Protein AF-A0AAJ4SJA7-F1 (afdb_monomer_lite)

pLDDT: mean 88.51, std 11.05, range [41.12, 97.94]

Structure (mmCIF, N/CA/C/O backbone):
data_AF-A0AAJ4SJA7-F1
#
_entry.id   AF-A0AAJ4SJA7-F1
#
loop_
_atom_site.group_PDB
_atom_site.id
_atom_site.type_symbol
_atom_site.label_atom_id
_atom_site.label_alt_id
_atom_site.label_comp_id
_atom_site.label_asym_id
_atom_site.label_entity_id
_atom_site.label_seq_id
_atom_site.pdbx_PDB_ins_code
_atom_site.Cartn_x
_atom_site.Cartn_y
_atom_site.Cartn_z
_atom_site.occupancy
_atom_site.B_iso_or_equiv
_atom_site.auth_seq_id
_atom_site.auth_comp_id
_atom_site.auth_asym_id
_atom_site.auth_atom_id
_atom_site.pdbx_PDB_model_num
ATOM 1 N N . MET A 1 1 ? 10.885 -20.446 -2.329 1.00 41.12 1 MET A N 1
ATOM 2 C CA . MET A 1 1 ? 10.733 -19.317 -1.385 1.00 41.12 1 MET A CA 1
ATOM 3 C C . MET A 1 1 ? 10.728 -19.881 0.022 1.00 41.12 1 MET A C 1
ATOM 5 O O . MET A 1 1 ? 10.009 -20.843 0.258 1.00 41.12 1 MET A O 1
ATOM 9 N N . LYS A 1 2 ? 11.561 -19.354 0.924 1.00 44.22 2 LYS A N 1
ATOM 10 C CA . LYS A 1 2 ? 11.482 -19.688 2.355 1.00 44.22 2 LYS A CA 1
ATOM 11 C C . LYS A 1 2 ? 10.148 -19.123 2.861 1.00 44.22 2 LYS A C 1
ATOM 13 O O . LYS A 1 2 ? 9.844 -17.987 2.510 1.00 44.22 2 LYS A O 1
ATOM 18 N N . LYS A 1 3 ? 9.346 -19.901 3.597 1.00 55.69 3 LYS A N 1
ATOM 19 C CA . LYS A 1 3 ? 8.107 -19.394 4.211 1.00 55.69 3 LYS A CA 1
ATOM 20 C C . LYS A 1 3 ? 8.500 -18.183 5.068 1.00 55.69 3 LYS A C 1
ATOM 22 O O . LYS A 1 3 ? 9.388 -18.320 5.912 1.00 55.69 3 LYS A O 1
ATOM 27 N N . LEU A 1 4 ? 7.963 -17.004 4.754 1.00 61.78 4 LEU A N 1
ATOM 28 C CA . LEU A 1 4 ? 8.189 -15.810 5.568 1.00 61.78 4 LEU A CA 1
ATOM 29 C C . LEU A 1 4 ? 7.669 -16.102 6.980 1.00 61.78 4 LEU A C 1
ATOM 31 O O . LEU A 1 4 ? 6.727 -16.877 7.142 1.00 61.78 4 LEU A O 1
ATOM 35 N N . GLN A 1 5 ? 8.337 -15.559 7.997 1.00 67.56 5 GLN A N 1
ATOM 36 C CA . GLN A 1 5 ? 7.750 -15.543 9.333 1.00 67.56 5 GLN A CA 1
ATOM 37 C C . GLN A 1 5 ? 6.517 -14.636 9.255 1.00 67.56 5 GLN A C 1
ATOM 39 O O . GLN A 1 5 ? 6.602 -13.552 8.687 1.00 67.56 5 GLN A O 1
ATOM 44 N N . GLU A 1 6 ? 5.376 -15.142 9.718 1.00 82.31 6 GLU A N 1
ATOM 45 C CA . GLU A 1 6 ? 4.076 -14.455 9.704 1.00 82.31 6 GLU A CA 1
ATOM 46 C C . GLU A 1 6 ? 3.640 -14.142 11.147 1.00 82.31 6 GLU A C 1
ATOM 48 O O . GLU A 1 6 ? 2.454 -14.084 11.453 1.00 82.31 6 GLU A O 1
ATOM 53 N N . LYS A 1 7 ? 4.601 -13.970 12.065 1.00 88.44 7 LYS A N 1
ATOM 54 C CA . LYS A 1 7 ? 4.327 -13.797 13.494 1.00 88.44 7 LYS A CA 1
ATOM 55 C C . LYS A 1 7 ? 3.634 -12.462 13.756 1.00 88.44 7 LYS A C 1
ATOM 57 O O . LYS A 1 7 ? 2.768 -12.402 14.621 1.00 88.44 7 LYS A O 1
ATOM 62 N N . SER A 1 8 ? 3.970 -11.407 13.009 1.00 90.88 8 SER A N 1
ATOM 63 C CA . SER A 1 8 ? 3.248 -10.131 13.117 1.00 90.88 8 SER A CA 1
ATOM 64 C C . SER A 1 8 ? 1.773 -10.272 12.721 1.00 90.88 8 SER A C 1
ATOM 66 O O . SER A 1 8 ? 0.904 -9.745 13.411 1.00 90.88 8 SER A O 1
ATOM 68 N N . ILE A 1 9 ? 1.482 -11.042 11.668 1.00 89.88 9 ILE A N 1
ATOM 69 C CA . ILE A 1 9 ? 0.114 -11.343 11.224 1.00 89.88 9 ILE A CA 1
ATOM 70 C C . ILE A 1 9 ? -0.612 -12.184 12.279 1.00 89.88 9 ILE A C 1
ATOM 72 O O . ILE A 1 9 ? -1.725 -11.843 12.662 1.00 89.88 9 ILE A O 1
ATOM 76 N N . GLU A 1 10 ? 0.033 -13.221 12.812 1.00 87.62 10 GLU A N 1
ATOM 77 C CA . GLU A 1 10 ? -0.540 -14.079 13.855 1.00 87.62 10 GLU A CA 1
ATOM 78 C C . GLU A 1 10 ? -0.887 -13.292 15.130 1.00 87.62 10 GLU A C 1
ATOM 80 O O . GLU A 1 10 ? -1.989 -13.433 15.659 1.00 87.62 10 GLU A O 1
ATOM 85 N N . ILE A 1 11 ? 0.018 -12.426 15.608 1.00 88.94 11 ILE A N 1
ATOM 86 C CA . ILE A 1 11 ? -0.231 -11.553 16.769 1.00 88.94 11 ILE A CA 1
ATOM 87 C C . ILE A 1 11 ? -1.377 -10.584 16.471 1.00 88.94 11 ILE A C 1
ATOM 89 O O . ILE A 1 11 ? -2.227 -10.344 17.329 1.00 88.94 11 ILE A O 1
ATOM 93 N N . PHE A 1 12 ? -1.427 -10.036 15.257 1.00 91.88 12 PHE A N 1
ATOM 94 C CA . PHE A 1 12 ? -2.517 -9.157 14.864 1.00 91.88 12 PHE A CA 1
ATOM 95 C C . PHE A 1 12 ? -3.862 -9.887 14.884 1.00 91.88 12 PHE A C 1
ATOM 97 O O . PHE A 1 12 ? -4.780 -9.419 15.548 1.00 91.88 12 PHE A O 1
ATOM 104 N N . GLU A 1 13 ? -3.989 -11.024 14.203 1.00 86.56 13 GLU A N 1
ATOM 105 C CA . GLU A 1 13 ? -5.260 -11.745 14.076 1.00 86.56 13 GLU A CA 1
ATOM 106 C C . GLU A 1 13 ? -5.732 -12.323 15.415 1.00 86.56 13 GLU A C 1
ATOM 108 O O . GLU A 1 13 ? -6.874 -12.091 15.823 1.00 86.56 13 GLU A O 1
ATOM 113 N N . ASN A 1 14 ? -4.846 -13.027 16.125 1.00 81.50 14 ASN A N 1
ATOM 114 C CA . ASN A 1 14 ? -5.199 -13.766 17.338 1.00 81.50 14 ASN A CA 1
ATOM 115 C C . ASN A 1 14 ? -5.118 -12.918 18.613 1.00 81.50 14 ASN A C 1
ATOM 117 O O . ASN A 1 14 ? -5.810 -13.217 19.584 1.00 81.50 14 ASN A O 1
ATOM 121 N N . GLY A 1 15 ? -4.272 -11.884 18.629 1.00 82.19 15 GLY A N 1
ATOM 122 C CA . GLY A 1 15 ? -4.018 -11.055 19.808 1.00 82.19 15 GLY A CA 1
ATOM 123 C C . GLY A 1 15 ? -4.752 -9.719 19.780 1.00 82.19 15 GLY A C 1
ATOM 124 O O . GLY A 1 15 ? -5.434 -9.376 20.737 1.00 82.19 15 GLY A O 1
ATOM 125 N N . ILE A 1 16 ? -4.651 -8.957 18.690 1.00 89.38 16 ILE A N 1
ATOM 126 C CA . ILE A 1 16 ? -5.126 -7.563 18.655 1.00 89.38 16 ILE A CA 1
ATOM 127 C C . ILE A 1 16 ? -6.539 -7.462 18.073 1.00 89.38 16 ILE A C 1
ATOM 129 O O . ILE A 1 16 ? -7.448 -6.922 18.705 1.00 89.38 16 ILE A O 1
ATOM 133 N N . TYR A 1 17 ? -6.740 -7.985 16.866 1.00 91.25 17 TYR A N 1
ATOM 134 C CA . TYR A 1 17 ? -7.972 -7.833 16.100 1.00 91.25 17 TYR A CA 1
ATOM 135 C C . TYR A 1 17 ? -9.172 -8.429 16.840 1.00 91.25 17 TYR A C 1
ATOM 137 O O . TYR A 1 17 ? -10.185 -7.752 17.024 1.00 91.25 17 TYR A O 1
ATOM 145 N N . GLY A 1 18 ? -9.030 -9.657 17.349 1.00 87.06 18 GLY A N 1
ATOM 146 C CA . GLY A 1 18 ? -10.077 -10.317 18.128 1.00 87.06 18 GLY A CA 1
ATOM 147 C C . GLY A 1 18 ? -10.497 -9.527 19.374 1.00 87.06 18 GLY A C 1
ATOM 148 O O . GLY A 1 18 ? -11.695 -9.382 19.623 1.00 87.06 18 GLY A O 1
ATOM 149 N N . LYS A 1 19 ? -9.537 -8.971 20.127 1.00 90.81 19 LYS A N 1
ATOM 150 C CA . LYS A 1 19 ? -9.819 -8.150 21.318 1.00 90.81 19 LYS A CA 1
ATOM 151 C C . LYS A 1 19 ? -10.564 -6.867 20.949 1.00 90.81 19 LYS A C 1
ATOM 153 O O . LYS A 1 19 ? -11.565 -6.534 21.579 1.00 90.81 19 LYS A O 1
ATOM 158 N N . VAL A 1 20 ? -10.140 -6.187 19.881 1.00 89.81 20 VAL A N 1
ATOM 159 C CA . VAL A 1 20 ? -10.789 -4.956 19.396 1.00 89.81 20 VAL A CA 1
ATOM 160 C C . VAL A 1 20 ? -12.230 -5.207 18.964 1.00 89.81 20 VAL A C 1
ATOM 162 O O . VAL A 1 20 ? -13.114 -4.428 19.317 1.00 89.81 20 VAL A O 1
ATOM 165 N N . GLU A 1 21 ? -12.495 -6.275 18.211 1.00 90.88 21 GLU A N 1
ATOM 166 C CA . GLU A 1 21 ? -13.859 -6.584 17.768 1.00 90.88 21 GLU A CA 1
ATOM 167 C C . GLU A 1 21 ? -14.780 -6.928 18.947 1.00 90.88 21 GLU A C 1
ATOM 169 O O . GLU A 1 21 ? -15.897 -6.409 19.028 1.00 90.88 21 GLU A O 1
ATOM 174 N N . LYS A 1 22 ? -14.299 -7.711 19.922 1.00 89.06 22 LYS A N 1
ATOM 175 C CA . LYS A 1 22 ? -15.043 -7.978 21.164 1.00 89.06 22 LYS A CA 1
ATOM 176 C C . LYS A 1 22 ? -15.326 -6.691 21.946 1.00 89.06 22 LYS A C 1
ATOM 178 O O . LYS A 1 22 ? -16.460 -6.465 22.371 1.00 89.06 22 LYS A O 1
ATOM 183 N N . ALA A 1 23 ? -14.324 -5.825 22.096 1.00 92.12 23 ALA A N 1
ATOM 184 C CA . ALA A 1 23 ? -14.447 -4.555 22.807 1.00 92.12 23 ALA A CA 1
ATOM 185 C C . ALA A 1 23 ? -15.430 -3.593 22.131 1.00 92.12 23 ALA A C 1
ATOM 187 O O . ALA A 1 23 ? -16.178 -2.908 22.820 1.00 92.12 23 ALA A O 1
ATOM 188 N N . LYS A 1 24 ? -15.488 -3.562 20.792 1.00 92.69 24 LYS A N 1
ATOM 189 C CA . LYS A 1 24 ? -16.470 -2.752 20.049 1.00 92.69 24 LYS A CA 1
ATOM 190 C C . LYS A 1 24 ? -17.904 -3.140 20.382 1.00 92.69 24 LYS A C 1
ATOM 192 O O . LYS A 1 24 ? -18.725 -2.253 20.596 1.00 92.69 24 LYS A O 1
ATOM 197 N N . SER A 1 25 ? -18.201 -4.441 20.417 1.00 90.12 25 SER A N 1
ATOM 198 C CA . SER A 1 25 ? -19.538 -4.915 20.783 1.00 90.12 25 SER A CA 1
ATOM 199 C C . SER A 1 25 ? -19.880 -4.508 22.212 1.00 90.12 25 SER A C 1
ATOM 201 O O . SER A 1 25 ? -20.929 -3.923 22.445 1.00 90.12 25 SER A O 1
ATOM 203 N N . LEU A 1 26 ? -18.962 -4.745 23.150 1.00 92.75 26 LEU A N 1
ATOM 204 C CA . LEU A 1 26 ? -19.183 -4.445 24.562 1.00 92.75 26 LEU A CA 1
ATOM 205 C C . LEU A 1 26 ? -19.321 -2.937 24.829 1.00 92.75 26 LEU A C 1
ATOM 207 O O . LEU A 1 26 ? -20.144 -2.514 25.634 1.00 92.75 26 LEU A O 1
ATOM 211 N N . LYS A 1 27 ? -18.551 -2.116 24.110 1.00 93.12 27 LYS A N 1
ATOM 212 C CA . LYS A 1 27 ? -18.642 -0.657 24.169 1.00 93.12 27 LYS A CA 1
ATOM 213 C C . LYS A 1 27 ? -19.969 -0.144 23.617 1.00 93.12 27 LYS A C 1
ATOM 215 O O . LYS A 1 27 ? -20.505 0.818 24.146 1.00 93.12 27 LYS A O 1
ATOM 220 N N . ARG A 1 28 ? -20.510 -0.790 22.584 1.00 94.00 28 ARG A N 1
ATOM 221 C CA . ARG A 1 28 ? -21.838 -0.454 22.071 1.00 94.00 28 ARG A CA 1
ATOM 222 C C . ARG A 1 28 ? -22.917 -0.717 23.118 1.00 94.00 28 ARG A C 1
ATOM 224 O O . ARG A 1 28 ? -23.715 0.175 23.367 1.00 94.00 28 ARG A O 1
ATOM 231 N N . ASP A 1 29 ? -22.884 -1.884 23.760 1.00 93.31 29 ASP A N 1
ATOM 232 C CA . ASP A 1 29 ? -23.825 -2.216 24.837 1.00 93.31 29 ASP A CA 1
ATOM 233 C C . ASP A 1 29 ? -23.712 -1.211 25.997 1.00 93.31 29 ASP A C 1
ATOM 235 O O . ASP A 1 29 ? -24.716 -0.760 26.542 1.00 93.31 29 ASP A O 1
ATOM 239 N N . HIS A 1 30 ? -22.485 -0.813 26.343 1.00 95.19 30 HIS A N 1
ATOM 240 C CA . HIS A 1 30 ? -22.220 0.220 27.343 1.00 95.19 30 HIS A CA 1
ATOM 241 C C . HIS A 1 30 ? -22.810 1.585 26.947 1.00 95.19 30 HIS A C 1
ATOM 243 O O . HIS A 1 30 ? -23.486 2.227 27.752 1.00 95.19 30 HIS A O 1
ATOM 249 N N . ASP A 1 31 ? -22.585 2.028 25.710 1.00 94.19 31 ASP A N 1
ATOM 250 C CA . ASP A 1 31 ? -23.079 3.315 25.219 1.00 94.19 31 ASP A CA 1
ATOM 251 C C . ASP A 1 31 ? -24.620 3.339 25.161 1.00 94.19 31 ASP A C 1
ATOM 253 O O . ASP A 1 31 ? -25.232 4.321 25.591 1.00 94.19 31 ASP A O 1
ATOM 257 N N . ASP A 1 32 ? -25.250 2.235 24.742 1.00 96.00 32 ASP A N 1
ATOM 258 C CA . ASP A 1 32 ? -26.709 2.069 24.754 1.00 96.00 32 ASP A CA 1
ATOM 259 C C . ASP A 1 32 ? -27.266 2.189 26.193 1.00 96.00 32 ASP A C 1
ATOM 261 O O . ASP A 1 32 ? -28.270 2.870 26.424 1.00 96.00 32 ASP A O 1
ATOM 265 N N . LYS A 1 33 ? -26.578 1.614 27.193 1.00 95.19 33 LYS A N 1
ATOM 266 C CA . LYS A 1 33 ? -26.959 1.715 28.617 1.00 95.19 33 LYS A CA 1
ATOM 267 C C . LYS A 1 33 ? -26.809 3.121 29.187 1.00 95.19 33 LYS A C 1
ATOM 269 O O . LYS A 1 33 ? -27.663 3.568 29.955 1.00 95.19 33 LYS A O 1
ATOM 274 N N . ILE A 1 34 ? -25.770 3.852 28.791 1.00 94.75 34 ILE A N 1
ATOM 275 C CA . ILE A 1 34 ? -25.617 5.265 29.159 1.00 94.75 34 ILE A CA 1
ATOM 276 C C . ILE A 1 34 ? -26.773 6.102 28.601 1.00 94.75 34 ILE A C 1
ATOM 278 O O . ILE A 1 34 ? -27.267 7.011 29.275 1.00 94.75 34 ILE A O 1
ATOM 282 N N . ASP A 1 35 ? -27.222 5.821 27.381 1.00 96.56 35 ASP A N 1
ATOM 283 C CA . ASP A 1 35 ? -28.345 6.540 26.787 1.00 96.56 35 ASP A CA 1
ATOM 284 C C . ASP A 1 35 ? -29.684 6.189 27.464 1.00 96.56 35 ASP A C 1
ATOM 286 O O . ASP A 1 35 ? -30.496 7.091 27.704 1.00 96.56 35 ASP A O 1
ATOM 290 N N . GLU A 1 36 ? -29.884 4.931 27.880 1.00 96.38 36 GLU A N 1
ATOM 291 C CA . GLU A 1 36 ? -31.000 4.526 28.754 1.00 96.38 36 GLU A CA 1
ATOM 292 C C . GLU A 1 36 ? -30.986 5.293 30.089 1.00 96.38 36 GLU A C 1
ATOM 294 O O . GLU A 1 36 ? -32.019 5.835 30.498 1.00 96.38 36 GLU A O 1
ATOM 299 N N . LEU A 1 37 ? -29.819 5.412 30.735 1.00 96.38 37 LEU A N 1
ATOM 300 C CA . LEU A 1 37 ? -29.646 6.140 31.997 1.00 96.38 37 LEU A CA 1
ATOM 301 C C . LEU A 1 37 ? -30.019 7.625 31.854 1.00 96.38 37 LEU A C 1
ATOM 303 O O . LEU A 1 37 ? -30.816 8.142 32.639 1.00 96.38 37 LEU A O 1
ATOM 307 N N . LYS A 1 38 ? -29.541 8.300 30.798 1.00 95.38 38 LYS A N 1
ATOM 308 C CA . LYS A 1 38 ? -29.908 9.701 30.502 1.00 95.38 38 LYS A CA 1
ATOM 309 C C . LYS A 1 38 ? -31.413 9.865 30.293 1.00 95.38 38 LYS A C 1
ATOM 311 O O . LYS A 1 38 ? -32.009 10.855 30.724 1.00 95.38 38 LYS A O 1
ATOM 316 N N . ALA A 1 39 ? -32.047 8.924 29.593 1.00 95.69 39 ALA A N 1
ATOM 317 C CA . ALA A 1 39 ? -33.490 8.951 29.382 1.00 95.69 39 ALA A CA 1
ATOM 318 C C . ALA A 1 39 ? -34.254 8.770 30.704 1.00 95.69 39 ALA A C 1
ATOM 320 O O . ALA A 1 39 ? -35.285 9.416 30.913 1.00 95.69 39 ALA A O 1
ATOM 321 N N . LEU A 1 40 ? -33.745 7.925 31.600 1.00 96.50 40 LEU A N 1
ATOM 322 C CA . LEU A 1 40 ? -34.325 7.688 32.914 1.00 96.50 40 LEU A CA 1
ATOM 323 C C . LEU A 1 40 ? -34.185 8.902 33.842 1.00 96.50 40 LEU A C 1
ATOM 325 O O . LEU A 1 40 ? -35.168 9.276 34.481 1.00 96.50 40 LEU A O 1
ATOM 329 N N . ASP A 1 41 ? -33.037 9.581 33.844 1.00 95.12 41 ASP A N 1
ATOM 330 C CA . ASP A 1 41 ? -32.831 10.824 34.602 1.00 95.12 41 ASP A CA 1
ATOM 331 C C . ASP A 1 41 ? -33.840 11.909 34.202 1.00 95.12 41 ASP A C 1
ATOM 333 O O . ASP A 1 41 ? -34.476 12.530 35.058 1.00 95.12 41 ASP A O 1
ATOM 337 N N . ASN A 1 42 ? -34.079 12.074 32.897 1.00 95.44 42 ASN A N 1
ATOM 338 C CA . ASN A 1 42 ? -35.093 13.004 32.397 1.00 95.44 42 ASN A CA 1
ATOM 339 C C . ASN A 1 42 ? -36.507 12.654 32.901 1.00 95.44 42 ASN A C 1
ATOM 341 O O . ASN A 1 42 ? -37.284 13.551 33.243 1.00 95.44 42 ASN A O 1
ATOM 345 N N . LYS A 1 43 ? -36.851 11.359 32.974 1.00 96.00 43 LYS A N 1
ATOM 346 C CA . LYS A 1 43 ? -38.136 10.901 33.535 1.00 96.00 43 LYS A CA 1
ATOM 347 C C . LYS A 1 43 ? -38.218 11.179 35.035 1.00 96.00 43 LYS A C 1
ATOM 349 O O . LYS A 1 43 ? -39.240 11.677 35.503 1.00 96.00 43 LYS A O 1
ATOM 354 N N . ILE A 1 44 ? -37.151 10.904 35.783 1.00 95.25 44 ILE A N 1
ATOM 355 C CA . ILE A 1 44 ? -37.074 11.187 37.222 1.00 95.25 44 ILE A CA 1
ATOM 356 C C . ILE A 1 44 ? -37.313 12.674 37.483 1.00 95.25 44 ILE A C 1
ATOM 358 O O . ILE A 1 44 ? -38.108 13.022 38.358 1.00 95.25 44 ILE A O 1
ATOM 362 N N . ASP A 1 45 ? -36.665 13.551 36.720 1.00 95.50 45 ASP A N 1
ATOM 363 C CA . ASP A 1 45 ? -36.830 14.996 36.857 1.00 95.50 45 ASP A CA 1
ATOM 364 C C . ASP A 1 45 ? -38.247 15.457 36.505 1.00 95.50 45 ASP A C 1
ATOM 366 O O . ASP A 1 45 ? -38.793 16.325 37.191 1.00 95.50 45 ASP A O 1
ATOM 370 N N . TYR A 1 46 ? -38.878 14.858 35.491 1.00 96.31 46 TYR A N 1
ATOM 371 C CA . TYR A 1 46 ? -40.282 15.115 35.170 1.00 96.31 46 TYR A CA 1
ATOM 372 C C . TYR A 1 46 ? -41.211 14.757 36.340 1.00 96.31 46 TYR A C 1
ATOM 374 O O . TYR A 1 46 ? -41.981 15.608 36.785 1.00 96.31 46 TYR A O 1
ATOM 382 N N . HIS A 1 47 ? -41.124 13.538 36.882 1.00 95.75 47 HIS A N 1
ATOM 383 C CA . HIS A 1 47 ? -41.977 13.114 38.002 1.00 95.75 47 HIS A CA 1
ATOM 384 C C . HIS A 1 47 ? -41.690 13.910 39.280 1.00 95.75 47 HIS A C 1
ATOM 386 O O . HIS A 1 47 ? -42.621 14.273 39.996 1.00 95.75 47 HIS A O 1
ATOM 392 N N . ARG A 1 48 ? -40.426 14.279 39.528 1.00 94.88 48 ARG A N 1
ATOM 393 C CA . ARG A 1 48 ? -40.043 15.141 40.656 1.00 94.88 48 ARG A CA 1
ATOM 394 C C . ARG A 1 48 ? -40.678 16.528 40.562 1.00 94.88 48 ARG A C 1
ATOM 396 O O . ARG A 1 48 ? -41.137 17.038 41.574 1.00 94.88 48 ARG A O 1
ATOM 403 N N . ARG A 1 49 ? -40.727 17.134 39.369 1.00 96.38 49 ARG A N 1
ATOM 404 C CA . ARG A 1 49 ? -41.384 18.440 39.148 1.00 96.38 49 ARG A CA 1
ATOM 405 C C . ARG A 1 49 ? -42.906 18.388 39.303 1.00 96.38 49 ARG A C 1
ATOM 407 O O . ARG A 1 49 ? -43.510 19.432 39.510 1.00 96.38 49 ARG A O 1
ATOM 414 N N . ASN A 1 50 ? -43.497 17.200 39.194 1.00 95.94 50 ASN A N 1
ATOM 415 C CA . ASN A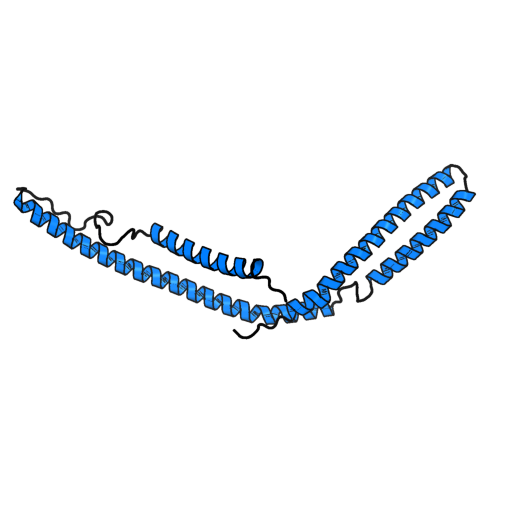 1 50 ? -44.930 16.958 39.366 1.00 95.94 50 ASN A CA 1
ATOM 416 C C . ASN A 1 50 ? -45.273 16.362 40.747 1.00 95.94 50 ASN A C 1
ATOM 418 O O . ASN A 1 50 ? -46.373 15.843 40.919 1.00 95.94 50 ASN A O 1
ATOM 422 N N . ASP A 1 51 ? -44.338 16.401 41.706 1.00 95.44 51 ASP A N 1
ATOM 423 C CA . ASP A 1 51 ? -44.491 15.887 43.077 1.00 95.44 51 ASP A CA 1
ATOM 424 C C . ASP A 1 51 ? -44.889 14.395 43.188 1.00 95.44 51 ASP A C 1
ATOM 426 O O . ASP A 1 51 ? -45.376 13.933 44.223 1.00 95.44 51 ASP A O 1
ATOM 430 N N . ASP A 1 52 ? -44.622 13.593 42.151 1.00 95.69 52 ASP A N 1
ATOM 431 C CA . ASP A 1 52 ? -44.868 12.145 42.138 1.00 95.69 52 ASP A CA 1
ATOM 432 C C . ASP A 1 52 ? -43.673 11.375 42.728 1.00 95.69 52 ASP A C 1
ATOM 434 O O . ASP A 1 52 ? -42.894 10.700 42.047 1.00 95.69 52 ASP A O 1
ATOM 438 N N . TYR A 1 53 ? -43.486 11.515 44.041 1.00 92.75 53 TYR A N 1
ATOM 439 C CA . TYR A 1 53 ? -42.336 10.939 44.748 1.00 92.75 53 TYR A CA 1
ATOM 440 C C . TYR A 1 53 ? -42.347 9.403 44.815 1.00 92.75 53 TYR A C 1
ATOM 442 O O . TYR A 1 53 ? -41.291 8.785 45.009 1.00 92.75 53 TYR A O 1
ATOM 450 N N . ALA A 1 54 ? -43.519 8.781 44.651 1.00 94.38 54 ALA A N 1
ATOM 451 C CA . ALA A 1 54 ? -43.641 7.330 44.570 1.00 94.38 54 ALA A CA 1
ATOM 452 C C . ALA A 1 54 ? -42.964 6.815 43.293 1.00 94.38 54 ALA A C 1
ATOM 454 O O . ALA A 1 54 ? -42.095 5.940 43.370 1.00 94.38 54 ALA A O 1
ATOM 455 N N . GLU A 1 55 ? -43.276 7.426 42.148 1.00 95.25 55 GLU A N 1
ATOM 456 C CA . GLU A 1 55 ? -42.660 7.065 40.874 1.00 95.25 55 GLU A CA 1
ATOM 457 C C . GLU A 1 55 ? -41.180 7.460 40.821 1.00 95.25 55 GLU A C 1
ATOM 459 O O . GLU A 1 55 ? -40.353 6.670 40.371 1.00 95.25 55 GLU A O 1
ATOM 464 N N . VAL A 1 56 ? -40.792 8.606 41.399 1.00 94.94 56 VAL A N 1
ATOM 465 C CA . VAL A 1 56 ? -39.369 8.975 41.549 1.00 94.94 56 VAL A CA 1
ATOM 466 C C . VAL A 1 56 ? -38.587 7.896 42.298 1.00 94.94 56 VAL A C 1
ATOM 468 O O . VAL A 1 56 ? -37.478 7.547 41.900 1.00 94.94 56 VAL A O 1
ATOM 471 N N . THR A 1 57 ? -39.144 7.352 43.382 1.00 94.81 57 THR A N 1
ATOM 472 C CA . THR A 1 57 ? -38.477 6.303 44.165 1.00 94.81 57 THR A CA 1
ATOM 473 C C . THR A 1 57 ? -38.358 5.002 43.373 1.00 94.81 57 THR A C 1
ATOM 475 O O . THR A 1 57 ? -37.331 4.328 43.468 1.00 94.81 57 THR A O 1
ATOM 478 N N . ARG A 1 58 ? -39.373 4.651 42.572 1.00 96.50 58 ARG A N 1
ATOM 479 C CA . ARG A 1 58 ? -39.328 3.487 41.675 1.00 96.50 58 ARG A CA 1
ATOM 480 C C . ARG A 1 58 ? -38.247 3.658 40.605 1.00 96.50 58 ARG A C 1
ATOM 482 O O . ARG A 1 58 ? -37.389 2.789 40.482 1.00 96.50 58 ARG A O 1
ATOM 489 N N . LEU A 1 59 ? -38.248 4.791 39.903 1.00 96.50 59 LEU A N 1
ATOM 490 C CA . LEU A 1 59 ? -37.289 5.106 38.842 1.00 96.50 59 LEU A CA 1
ATOM 491 C C . LEU A 1 59 ? -35.849 5.200 39.370 1.00 96.50 59 LEU A C 1
ATOM 493 O O . LEU A 1 59 ? -34.936 4.722 38.715 1.00 96.50 59 LEU A O 1
ATOM 497 N N . LYS A 1 60 ? -35.624 5.715 40.586 1.00 94.88 60 LYS A N 1
ATOM 498 C CA . LYS A 1 60 ? -34.285 5.714 41.209 1.00 94.88 60 LYS A CA 1
ATOM 499 C C . LYS A 1 60 ? -33.730 4.314 41.489 1.00 94.88 60 LYS A C 1
ATOM 501 O O . LYS A 1 60 ? -32.518 4.136 41.520 1.00 94.88 60 LYS A O 1
ATOM 506 N N . ARG A 1 61 ? -34.589 3.314 41.725 1.00 95.12 61 ARG A N 1
ATOM 507 C CA . ARG A 1 61 ? -34.130 1.918 41.852 1.00 95.12 61 ARG A CA 1
ATOM 508 C C . ARG A 1 61 ? -33.678 1.374 40.501 1.00 95.12 61 ARG A C 1
ATOM 510 O O . ARG A 1 61 ? -32.649 0.721 40.442 1.00 95.12 61 ARG A O 1
ATOM 517 N N . GLU A 1 62 ? -34.426 1.687 39.446 1.00 95.12 62 GLU A N 1
ATOM 518 C CA . GLU A 1 62 ? -34.089 1.340 38.061 1.00 95.12 62 GLU A CA 1
ATOM 519 C C . GLU A 1 62 ? -32.790 2.033 37.610 1.00 95.12 62 GLU A C 1
ATOM 521 O O . GLU A 1 62 ? -31.937 1.396 37.004 1.00 95.12 62 GLU A O 1
ATOM 526 N N . GLN A 1 63 ? -32.587 3.290 38.020 1.00 96.06 63 GLN A N 1
ATOM 527 C CA . GLN A 1 63 ? -31.356 4.054 37.792 1.00 96.06 63 GLN A CA 1
ATOM 528 C C . GLN A 1 63 ? -30.154 3.349 38.400 1.00 96.06 63 GLN 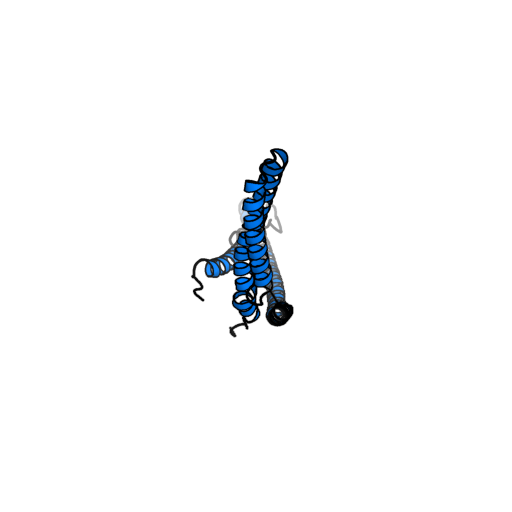A C 1
ATOM 530 O O . GLN A 1 63 ? -29.170 3.112 37.710 1.00 96.06 63 GLN A O 1
ATOM 535 N N . LYS A 1 64 ? -30.267 2.949 39.670 1.00 95.44 64 LYS A N 1
ATOM 536 C CA . LYS A 1 64 ? -29.200 2.216 40.343 1.00 95.44 64 LYS A CA 1
ATOM 537 C C . LYS A 1 64 ? -28.872 0.899 39.631 1.00 95.44 64 LYS A C 1
ATOM 539 O O . LYS A 1 64 ? -27.707 0.571 39.481 1.00 95.44 64 LYS A O 1
ATOM 544 N N . THR A 1 65 ? -29.882 0.153 39.178 1.00 95.56 65 THR A N 1
ATOM 545 C CA . THR A 1 65 ? -29.647 -1.086 38.420 1.00 95.56 65 THR A CA 1
ATOM 546 C C . THR A 1 65 ? -28.882 -0.824 37.122 1.00 95.56 65 THR A C 1
ATOM 548 O O . THR A 1 65 ? -27.955 -1.566 36.820 1.00 95.56 65 THR A O 1
ATOM 551 N N . LEU A 1 66 ? -29.215 0.241 36.386 1.00 96.00 66 LEU A N 1
ATOM 552 C CA . LEU A 1 66 ? -28.471 0.631 35.184 1.00 96.00 66 LEU A CA 1
ATOM 553 C C . LEU A 1 66 ? -27.035 1.071 35.498 1.00 96.00 66 LEU A C 1
ATOM 555 O O . LEU A 1 66 ? -26.122 0.705 34.768 1.00 96.00 66 LEU A O 1
ATOM 559 N N . GLU A 1 67 ? -26.821 1.825 36.578 1.00 95.44 67 GLU A N 1
ATOM 560 C CA . GLU A 1 67 ? -25.480 2.220 37.035 1.00 95.44 67 GLU A CA 1
ATOM 561 C C . GLU A 1 67 ? -24.621 0.993 37.389 1.00 95.44 67 GLU A C 1
ATOM 563 O O . GLU A 1 67 ? -23.475 0.907 36.946 1.00 95.44 67 GLU A O 1
ATOM 568 N N . ASP A 1 68 ? -25.194 0.012 38.098 1.00 96.25 68 ASP A N 1
ATOM 569 C CA . ASP A 1 68 ? -24.525 -1.253 38.428 1.00 96.25 68 ASP A CA 1
ATOM 570 C C . ASP A 1 68 ? -24.186 -2.057 37.143 1.00 96.25 68 ASP A C 1
ATOM 572 O O . ASP A 1 68 ? -23.099 -2.625 37.024 1.00 96.25 68 ASP A O 1
ATOM 576 N N . GLU A 1 69 ? -25.086 -2.094 36.148 1.00 95.31 69 GLU A N 1
ATOM 577 C CA . GLU A 1 69 ? -24.840 -2.738 34.843 1.00 95.31 69 GLU A CA 1
ATOM 578 C C . GLU A 1 69 ? -23.716 -2.047 34.053 1.00 95.31 69 GLU A C 1
ATOM 580 O O . GLU A 1 69 ? -22.860 -2.725 33.477 1.00 95.31 69 GLU A O 1
ATOM 585 N N . ILE A 1 70 ? -23.689 -0.711 34.044 1.00 95.69 70 ILE A N 1
ATOM 586 C CA . ILE A 1 70 ? -22.637 0.086 33.398 1.00 95.69 70 ILE A CA 1
ATOM 587 C C . ILE A 1 70 ? -21.281 -0.196 34.051 1.00 95.69 70 ILE A C 1
ATOM 589 O O . ILE A 1 70 ? -20.314 -0.456 33.337 1.00 95.69 70 ILE A O 1
ATOM 593 N N . GLU A 1 71 ? -21.207 -0.235 35.385 1.00 95.56 71 GLU A N 1
ATOM 594 C CA . GLU A 1 71 ? -19.966 -0.547 36.105 1.00 95.56 71 GLU A CA 1
ATOM 595 C C . GLU A 1 71 ? -19.427 -1.943 35.741 1.00 95.56 71 GLU A C 1
ATOM 597 O O . GLU A 1 71 ? -18.220 -2.129 35.555 1.00 95.56 71 GLU A O 1
ATOM 602 N N . VAL A 1 72 ? -20.311 -2.934 35.578 1.00 95.12 72 VAL A N 1
ATOM 603 C CA . VAL A 1 72 ? -19.923 -4.276 35.117 1.00 95.12 72 VAL A CA 1
ATOM 604 C C . VAL A 1 72 ? -19.329 -4.228 33.707 1.00 95.12 72 VAL A C 1
ATOM 606 O O . VAL A 1 72 ? -18.302 -4.863 33.461 1.00 95.12 72 VAL A O 1
ATOM 609 N N . LEU A 1 73 ? -19.937 -3.482 32.781 1.00 94.06 73 LEU A N 1
ATOM 610 C CA . LEU A 1 73 ? -19.425 -3.334 31.414 1.00 94.06 73 LEU A CA 1
ATOM 611 C C . LEU A 1 73 ? -18.077 -2.599 31.386 1.00 94.06 73 LEU A C 1
ATOM 613 O O . LEU A 1 73 ? -17.159 -3.043 30.695 1.00 94.06 73 LEU A O 1
ATOM 617 N N . ASP A 1 74 ? -17.926 -1.546 32.188 1.00 91.75 74 ASP A N 1
ATOM 618 C CA . ASP A 1 74 ? -16.677 -0.794 32.350 1.00 91.75 74 ASP A CA 1
ATOM 619 C C . ASP A 1 74 ? -15.536 -1.663 32.881 1.00 91.75 74 ASP A C 1
ATOM 621 O O . ASP A 1 74 ? -14.389 -1.551 32.439 1.00 91.75 74 ASP A O 1
ATOM 625 N N . ASN A 1 75 ? -15.831 -2.536 33.844 1.00 93.12 75 ASN A N 1
ATOM 626 C CA . ASN A 1 75 ? -14.843 -3.462 34.385 1.00 93.12 75 ASN A CA 1
ATOM 627 C C . ASN A 1 75 ? -14.475 -4.542 33.365 1.00 93.12 75 ASN A C 1
ATOM 629 O O . ASN A 1 75 ? -13.289 -4.815 33.186 1.00 93.12 75 ASN A O 1
ATOM 633 N N . ARG A 1 76 ? -15.454 -5.075 32.623 1.00 91.75 76 ARG A N 1
ATOM 634 C CA . ARG A 1 76 ? -15.204 -6.045 31.548 1.00 91.75 76 ARG A CA 1
ATOM 635 C C . ARG A 1 76 ? -14.368 -5.467 30.407 1.00 91.75 76 ARG A C 1
ATOM 637 O O . ARG A 1 76 ? -13.489 -6.148 29.898 1.00 91.75 76 ARG A O 1
ATOM 644 N N . LEU A 1 77 ? -14.572 -4.202 30.035 1.00 90.56 77 LEU A N 1
ATOM 645 C CA . LEU A 1 77 ? -13.755 -3.524 29.017 1.00 90.56 77 LEU A CA 1
ATOM 646 C C . LEU A 1 77 ? -12.271 -3.402 29.408 1.00 90.56 77 LEU A C 1
ATOM 648 O O . LEU A 1 77 ? -11.426 -3.229 28.532 1.00 90.56 77 LEU A O 1
ATOM 652 N N . LYS A 1 78 ? -11.944 -3.492 30.703 1.00 89.69 78 LYS A N 1
ATOM 653 C CA . LYS A 1 78 ? -10.563 -3.470 31.213 1.00 89.69 78 LYS A CA 1
ATOM 654 C C . LYS A 1 78 ? -9.939 -4.862 31.304 1.00 89.69 78 LYS A C 1
ATOM 656 O O . LYS A 1 78 ? -8.737 -4.957 31.547 1.00 89.69 78 LYS A O 1
ATOM 661 N N . GLU A 1 79 ? -10.724 -5.925 31.143 1.00 91.06 79 GLU A N 1
ATOM 662 C CA . GLU A 1 79 ? -10.211 -7.293 31.129 1.00 91.06 79 GLU A CA 1
ATOM 663 C C . GLU A 1 79 ? -9.314 -7.518 29.903 1.00 91.06 79 GLU A C 1
ATOM 665 O O . GLU A 1 79 ? -9.500 -6.923 28.839 1.00 91.06 79 GLU A O 1
ATOM 670 N N . GLU A 1 80 ? -8.343 -8.418 30.045 1.00 85.12 80 GLU A N 1
ATOM 671 C CA . GLU A 1 80 ? -7.336 -8.716 29.019 1.00 85.12 80 GLU A CA 1
ATOM 672 C C . GLU A 1 80 ? -7.940 -9.157 27.674 1.00 85.12 80 GLU A C 1
ATOM 674 O O . GLU A 1 80 ? -7.373 -8.885 26.618 1.00 85.12 80 GLU A O 1
ATOM 679 N N . ASP A 1 81 ? -9.120 -9.777 27.696 1.00 87.06 81 ASP A N 1
ATOM 680 C CA . ASP A 1 81 ? -9.842 -10.224 26.499 1.00 87.06 81 ASP A CA 1
ATOM 681 C C . ASP A 1 81 ? -10.457 -9.081 25.668 1.00 87.06 81 ASP A C 1
ATOM 683 O O . ASP A 1 81 ? -10.849 -9.303 24.517 1.00 87.06 81 ASP A O 1
ATOM 687 N N . TYR A 1 82 ? -10.560 -7.877 26.237 1.00 86.94 82 TYR A N 1
ATOM 688 C CA . TYR A 1 82 ? -11.170 -6.692 25.616 1.00 86.94 82 TYR A CA 1
ATOM 689 C C . TYR A 1 82 ? -10.206 -5.500 25.556 1.00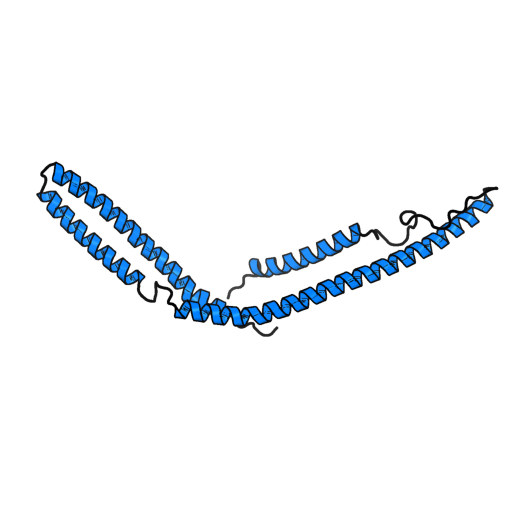 86.94 82 TYR A C 1
ATOM 691 O O . TYR A 1 82 ? -10.515 -4.486 24.931 1.00 86.94 82 TYR A O 1
ATOM 699 N N . SER A 1 83 ? -9.027 -5.621 26.164 1.00 87.94 83 SER A N 1
ATOM 700 C CA . SER A 1 83 ? -8.013 -4.576 26.201 1.00 87.94 83 SER A CA 1
ATOM 701 C C . SER A 1 83 ? -6.714 -5.056 25.566 1.00 87.94 83 SER A C 1
ATOM 703 O O . SER A 1 83 ? -6.216 -6.141 25.862 1.00 87.94 83 SER A O 1
ATOM 705 N N . ILE A 1 84 ? -6.147 -4.226 24.692 1.00 89.62 84 ILE A N 1
ATOM 706 C CA . ILE A 1 84 ? -4.819 -4.479 24.134 1.00 89.62 84 ILE A CA 1
ATOM 707 C C . ILE A 1 84 ? -3.794 -4.068 25.189 1.00 89.62 84 ILE A C 1
ATOM 709 O O . ILE A 1 84 ? -3.766 -2.908 25.609 1.00 89.62 84 ILE A O 1
ATOM 713 N N . LEU A 1 85 ? -2.960 -5.014 25.610 1.00 89.75 85 LEU A N 1
ATOM 714 C CA . LEU A 1 85 ? -1.896 -4.756 26.571 1.00 89.75 85 LEU A CA 1
ATOM 715 C C . LEU A 1 85 ? -0.689 -4.120 25.874 1.00 89.75 85 LEU A C 1
ATOM 717 O O . LEU A 1 85 ? -0.474 -4.306 24.678 1.00 89.75 85 LEU A O 1
ATOM 721 N N . GLU A 1 86 ? 0.139 -3.400 26.629 1.00 90.56 86 GLU A N 1
ATOM 722 C CA . GLU A 1 86 ? 1.385 -2.829 26.093 1.00 90.56 86 GLU A CA 1
ATOM 723 C C . GLU A 1 86 ? 2.277 -3.915 25.464 1.00 90.56 86 GLU A C 1
ATOM 725 O O . GLU A 1 86 ? 2.821 -3.733 24.376 1.00 90.56 86 GLU A O 1
ATOM 730 N N . ASP A 1 87 ? 2.337 -5.091 26.092 1.00 90.38 87 ASP A N 1
ATOM 731 C CA . ASP A 1 87 ? 3.094 -6.243 25.596 1.00 90.38 87 ASP A CA 1
ATOM 732 C C . ASP A 1 87 ? 2.571 -6.774 24.248 1.00 90.38 87 ASP A C 1
ATOM 734 O O . ASP A 1 87 ? 3.367 -7.275 23.447 1.00 90.38 87 ASP A O 1
ATOM 738 N N . ASP A 1 88 ? 1.269 -6.632 23.955 1.00 89.94 88 ASP A N 1
ATOM 739 C CA . ASP A 1 88 ? 0.694 -6.990 22.650 1.00 89.94 88 ASP A CA 1
ATOM 740 C C . ASP A 1 88 ? 1.249 -6.060 21.557 1.00 89.94 88 ASP A C 1
ATOM 742 O O . ASP A 1 88 ? 1.657 -6.521 20.486 1.00 89.94 88 ASP A O 1
ATOM 746 N N . TYR A 1 89 ? 1.321 -4.751 21.838 1.00 92.44 89 TYR A N 1
ATOM 747 C CA . TYR A 1 89 ? 1.897 -3.767 20.917 1.00 92.44 89 TYR A CA 1
ATOM 748 C C . TYR A 1 89 ? 3.389 -3.999 20.708 1.00 92.44 89 TYR A C 1
ATOM 750 O O . TYR A 1 89 ? 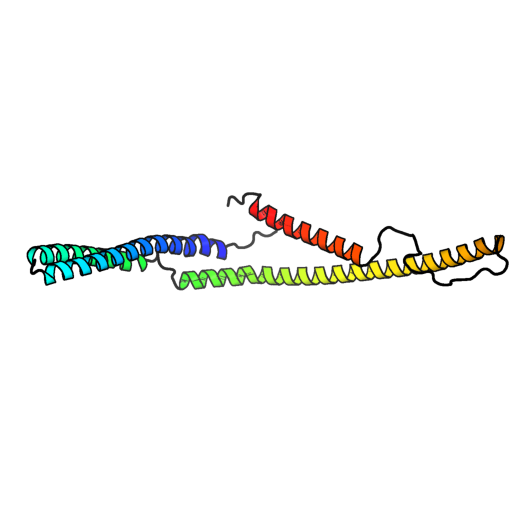3.838 -4.059 19.561 1.00 92.44 89 TYR A O 1
ATOM 758 N N . ILE A 1 90 ? 4.154 -4.157 21.792 1.00 94.81 90 ILE A N 1
ATOM 759 C CA . ILE A 1 90 ? 5.598 -4.410 21.727 1.00 94.81 90 ILE A CA 1
ATOM 760 C C . ILE A 1 90 ? 5.861 -5.667 20.894 1.00 94.81 90 ILE A C 1
ATOM 762 O O . ILE A 1 90 ? 6.614 -5.616 19.922 1.00 94.81 90 ILE A O 1
ATOM 766 N N . SER A 1 91 ? 5.177 -6.771 21.205 1.00 93.38 91 SER A N 1
ATOM 767 C CA . SER A 1 91 ? 5.352 -8.043 20.499 1.00 93.38 91 SER A CA 1
ATOM 768 C C . SER A 1 91 ? 5.011 -7.936 19.013 1.00 93.38 91 SER A C 1
ATOM 770 O O . SER A 1 91 ? 5.720 -8.506 18.176 1.00 93.38 91 SER A O 1
ATOM 772 N N . PHE A 1 92 ? 3.941 -7.210 18.671 1.00 95.19 92 PHE A N 1
ATOM 773 C CA . PHE A 1 92 ? 3.559 -6.971 17.284 1.00 95.19 92 PHE A CA 1
ATOM 774 C C . PHE A 1 92 ? 4.624 -6.165 16.542 1.00 95.19 92 PHE A C 1
ATOM 776 O O . PHE A 1 92 ? 5.078 -6.604 15.486 1.00 95.19 92 PHE A O 1
ATOM 783 N N . TYR A 1 93 ? 5.046 -5.017 17.080 1.00 95.25 93 TYR A N 1
ATOM 784 C CA . TYR A 1 93 ? 5.998 -4.140 16.398 1.00 95.25 93 TYR A CA 1
ATOM 785 C C . TYR A 1 93 ? 7.387 -4.767 16.281 1.00 95.25 93 TYR A C 1
ATOM 787 O O . TYR A 1 93 ? 7.998 -4.682 15.218 1.00 95.25 93 TYR A O 1
ATOM 795 N N . GLU A 1 94 ? 7.858 -5.485 17.302 1.00 95.31 94 GLU A N 1
ATOM 796 C CA . GLU A 1 94 ? 9.117 -6.231 17.219 1.00 95.31 94 GLU A CA 1
ATOM 797 C C . GLU A 1 94 ? 9.082 -7.303 16.120 1.00 95.31 94 GLU A C 1
ATOM 799 O O . GLU A 1 94 ? 10.041 -7.450 15.354 1.00 95.31 94 GLU A O 1
ATOM 804 N N . ALA A 1 95 ? 7.982 -8.059 16.022 1.00 94.06 95 ALA A N 1
ATOM 805 C CA . ALA A 1 95 ? 7.804 -9.045 14.960 1.00 94.06 95 ALA A CA 1
ATOM 806 C C . ALA A 1 95 ? 7.705 -8.367 13.586 1.00 94.06 95 ALA A C 1
ATOM 808 O O . ALA A 1 95 ? 8.392 -8.775 12.650 1.00 94.06 95 ALA A O 1
ATOM 809 N N . PHE A 1 96 ? 6.905 -7.306 13.485 1.00 94.00 96 PHE A N 1
ATOM 810 C CA . PHE A 1 96 ? 6.678 -6.541 12.265 1.00 94.00 96 PHE A CA 1
ATOM 811 C C . PHE A 1 96 ? 7.976 -5.956 11.713 1.00 94.00 96 PHE A C 1
ATOM 813 O O . PHE A 1 96 ? 8.297 -6.178 10.548 1.00 94.00 96 PHE A O 1
ATOM 820 N N . ASP A 1 97 ? 8.760 -5.258 12.535 1.00 93.81 97 ASP A N 1
ATOM 821 C CA . ASP A 1 97 ? 10.002 -4.627 12.092 1.00 93.81 97 ASP A CA 1
ATOM 822 C C . ASP A 1 97 ? 11.022 -5.674 11.638 1.00 93.81 97 ASP A C 1
ATOM 824 O O . ASP A 1 97 ? 11.651 -5.531 10.584 1.00 93.81 97 ASP A O 1
ATOM 828 N N . LYS A 1 98 ? 11.133 -6.781 12.382 1.00 93.56 98 LYS A N 1
ATOM 829 C CA . LYS A 1 98 ? 12.017 -7.897 12.035 1.00 93.56 98 LYS A CA 1
ATOM 830 C C . LYS A 1 98 ? 11.620 -8.580 10.725 1.00 93.56 98 LYS A C 1
ATOM 832 O O . LYS A 1 98 ? 12.499 -8.993 9.967 1.00 93.56 98 LYS A O 1
ATOM 837 N N . GLU A 1 99 ? 10.326 -8.736 10.469 1.00 92.62 99 GLU A N 1
ATOM 838 C CA . GLU A 1 99 ? 9.793 -9.376 9.261 1.00 92.62 99 GLU A CA 1
ATOM 839 C C . GLU A 1 99 ? 9.837 -8.440 8.046 1.00 92.62 99 GLU A C 1
ATOM 841 O O . GLU A 1 99 ? 10.130 -8.879 6.931 1.00 92.62 99 GLU A O 1
ATOM 846 N N . LEU A 1 100 ? 9.616 -7.141 8.254 1.00 92.94 100 LEU A N 1
ATOM 84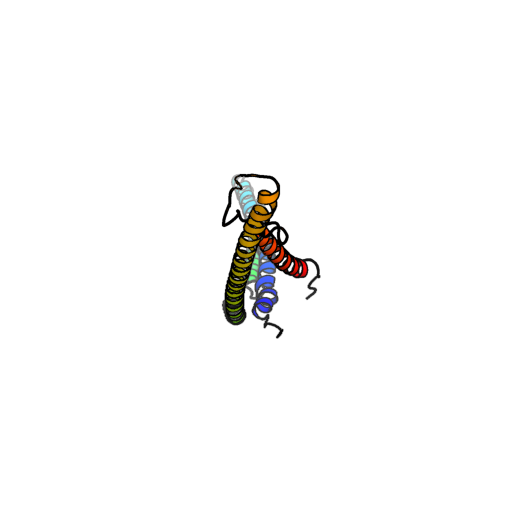7 C CA . LEU A 1 100 ? 9.578 -6.138 7.195 1.00 92.94 100 LEU A CA 1
ATOM 848 C C . LEU A 1 100 ? 10.971 -5.770 6.675 1.00 92.94 100 LEU A C 1
ATOM 850 O O . LEU A 1 100 ? 11.125 -5.503 5.482 1.00 92.94 100 LEU A O 1
ATOM 854 N N . GLU A 1 101 ? 11.990 -5.754 7.532 1.00 92.69 101 GLU A N 1
ATOM 855 C CA . GLU A 1 101 ? 13.353 -5.379 7.146 1.00 92.69 101 GLU A CA 1
ATOM 856 C C . GLU A 1 101 ? 13.930 -6.217 5.983 1.00 92.69 101 GLU A C 1
ATOM 858 O O . GLU A 1 101 ? 14.350 -5.630 4.978 1.00 92.69 101 GLU A O 1
ATOM 863 N N . PRO A 1 102 ? 13.912 -7.567 6.009 1.00 92.06 102 PRO A N 1
ATOM 864 C CA . PRO A 1 102 ? 14.386 -8.355 4.873 1.00 92.06 102 PRO A CA 1
ATOM 865 C C . PRO A 1 102 ? 13.540 -8.140 3.609 1.00 92.06 102 PRO A C 1
ATOM 867 O O . PRO A 1 102 ? 14.088 -8.189 2.506 1.00 92.06 102 PRO A O 1
ATOM 870 N N . ILE A 1 103 ? 12.238 -7.853 3.743 1.00 92.44 103 ILE A N 1
ATOM 871 C CA . ILE A 1 103 ? 11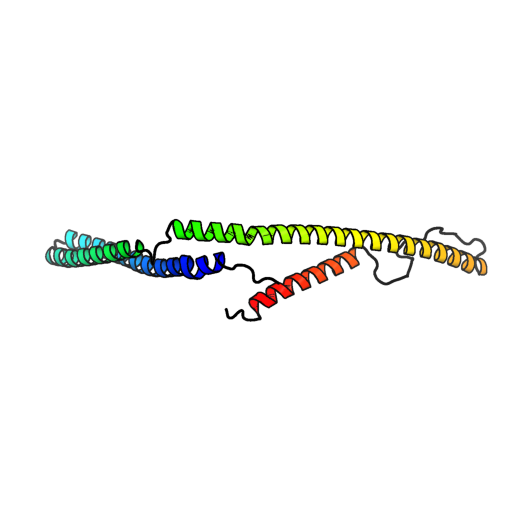.356 -7.532 2.609 1.00 92.44 103 ILE A CA 1
ATOM 872 C C . ILE A 1 103 ? 11.767 -6.196 1.978 1.00 92.44 103 ILE A C 1
ATOM 874 O O . ILE A 1 103 ? 11.913 -6.119 0.759 1.00 92.44 103 ILE A O 1
ATOM 878 N N . LYS A 1 104 ? 12.017 -5.155 2.784 1.00 93.75 104 LYS A N 1
ATOM 879 C CA . LYS A 1 104 ? 12.513 -3.850 2.309 1.00 93.75 104 LYS A CA 1
ATOM 880 C C . LYS A 1 104 ? 13.860 -3.985 1.607 1.00 93.75 104 LYS A C 1
ATOM 882 O O . LYS A 1 104 ? 14.046 -3.430 0.524 1.00 93.75 104 LYS A O 1
ATOM 887 N N . ALA A 1 105 ? 14.783 -4.737 2.203 1.00 95.06 105 ALA A N 1
ATOM 888 C CA . ALA A 1 105 ? 16.106 -4.961 1.637 1.00 95.06 105 ALA A CA 1
ATOM 889 C C . ALA A 1 105 ? 16.028 -5.671 0.278 1.00 95.06 105 ALA A C 1
ATOM 891 O O . ALA A 1 105 ? 16.693 -5.259 -0.675 1.00 95.06 105 ALA A O 1
ATOM 892 N N . GLU A 1 106 ? 15.198 -6.708 0.167 1.00 95.88 106 GLU A N 1
ATOM 893 C CA . GLU A 1 106 ? 14.987 -7.412 -1.096 1.00 95.88 106 GLU A CA 1
ATOM 894 C C . GLU A 1 106 ? 14.281 -6.527 -2.129 1.00 95.88 106 GLU A C 1
ATOM 896 O O . GLU A 1 106 ? 14.695 -6.473 -3.287 1.00 95.88 106 GLU A O 1
ATOM 901 N N . HIS A 1 107 ? 13.286 -5.744 -1.712 1.00 95.38 107 HIS A N 1
ATOM 902 C CA . HIS A 1 107 ? 12.594 -4.811 -2.595 1.00 95.38 107 HIS A CA 1
ATOM 903 C C . HIS A 1 107 ? 13.537 -3.747 -3.175 1.00 95.38 107 HIS A C 1
ATOM 905 O O . HIS A 1 107 ? 13.472 -3.446 -4.366 1.00 95.38 107 HIS A O 1
ATOM 911 N N . GLU A 1 108 ? 14.461 -3.201 -2.380 1.00 97.50 108 GLU A N 1
ATOM 912 C CA . GLU A 1 108 ? 15.446 -2.238 -2.882 1.00 97.50 108 GLU A CA 1
ATOM 913 C C . GLU A 1 108 ? 16.458 -2.889 -3.843 1.00 97.50 108 GLU A C 1
ATOM 915 O O . GLU A 1 108 ? 16.878 -2.243 -4.807 1.00 97.50 108 GLU A O 1
ATOM 920 N N . LYS A 1 109 ? 16.818 -4.170 -3.660 1.00 97.75 109 LYS A N 1
ATOM 921 C CA . LYS A 1 109 ? 17.617 -4.908 -4.658 1.00 97.75 109 LYS A CA 1
ATOM 922 C C . LYS A 1 109 ? 16.860 -5.062 -5.974 1.00 97.75 109 LYS A C 1
ATOM 924 O O . LYS A 1 109 ? 17.398 -4.692 -7.015 1.00 97.75 109 LYS A O 1
ATOM 929 N N . LEU A 1 110 ? 15.608 -5.518 -5.924 1.00 97.38 110 LEU A N 1
ATOM 930 C CA . LEU A 1 110 ? 14.754 -5.671 -7.107 1.00 97.38 110 LEU A CA 1
ATOM 931 C C . LEU A 1 110 ? 14.520 -4.329 -7.814 1.00 97.38 110 LEU A C 1
ATOM 933 O O . LEU A 1 110 ? 14.522 -4.246 -9.041 1.00 97.38 110 LEU A O 1
ATOM 937 N N . ARG A 1 111 ? 14.390 -3.235 -7.056 1.00 97.00 111 ARG A N 1
ATOM 938 C CA . ARG A 1 111 ? 14.296 -1.880 -7.610 1.00 97.00 111 ARG A CA 1
ATOM 939 C C . ARG A 1 111 ? 15.563 -1.477 -8.366 1.00 97.00 111 ARG A C 1
ATOM 941 O O . ARG A 1 111 ? 15.458 -0.833 -9.411 1.00 97.00 111 ARG A O 1
ATOM 948 N N . LYS A 1 112 ? 16.749 -1.807 -7.846 1.00 97.94 112 LYS A N 1
ATOM 949 C CA . LYS A 1 112 ? 18.023 -1.561 -8.542 1.00 97.94 112 LYS A CA 1
ATOM 950 C C . LYS A 1 112 ? 18.122 -2.406 -9.809 1.00 97.94 112 LYS A C 1
ATOM 952 O O . LYS A 1 112 ? 18.374 -1.841 -10.867 1.00 97.94 112 LYS A O 1
ATOM 957 N N . GLU A 1 113 ? 17.793 -3.692 -9.727 1.00 97.88 113 GLU A N 1
ATOM 958 C CA . GLU A 1 113 ? 17.747 -4.590 -10.886 1.00 97.88 113 GLU A CA 1
ATOM 959 C C . GLU A 1 113 ? 16.819 -4.052 -11.988 1.00 97.88 113 GLU A C 1
ATOM 961 O O . GLU A 1 113 ? 17.197 -3.991 -13.157 1.00 97.88 113 GLU A O 1
ATOM 966 N N . MET A 1 114 ? 15.635 -3.558 -11.621 1.00 96.31 114 MET A N 1
ATOM 967 C CA . MET A 1 114 ? 14.703 -2.948 -12.569 1.00 96.31 114 MET A CA 1
ATOM 968 C C . MET A 1 114 ? 15.294 -1.709 -13.262 1.00 96.31 114 MET A C 1
ATOM 970 O O . MET A 1 114 ? 15.111 -1.522 -14.467 1.00 96.31 114 MET A O 1
ATOM 974 N N . LYS A 1 115 ? 16.027 -0.857 -12.532 1.00 96.81 115 LYS A N 1
ATOM 975 C CA . LYS A 1 115 ? 16.719 0.301 -13.127 1.00 96.81 115 LYS A CA 1
ATOM 976 C C . LYS A 1 115 ? 17.801 -0.135 -14.113 1.00 96.81 115 LYS A C 1
ATOM 978 O O . LYS A 1 115 ? 17.897 0.457 -15.189 1.00 96.81 115 LYS A O 1
ATOM 983 N N . ASP A 1 116 ? 18.564 -1.168 -13.776 1.00 97.81 116 ASP A N 1
ATOM 984 C CA . ASP A 1 116 ? 19.597 -1.710 -14.658 1.00 97.81 116 ASP A CA 1
ATOM 985 C C . ASP A 1 116 ? 18.974 -2.280 -15.940 1.00 97.81 116 ASP A C 1
ATOM 987 O O . ASP A 1 116 ? 19.428 -1.965 -17.040 1.00 97.81 116 ASP A O 1
ATOM 991 N N . LYS A 1 117 ? 17.844 -2.990 -15.836 1.00 96.56 117 LYS A N 1
ATOM 992 C CA . LYS A 1 117 ? 17.095 -3.483 -17.004 1.00 96.56 117 LYS A CA 1
ATOM 993 C C . LYS A 1 117 ? 16.538 -2.369 -17.888 1.00 96.56 117 LYS A C 1
ATOM 995 O O . LYS A 1 117 ? 16.557 -2.490 -19.113 1.00 96.56 117 LYS A O 1
ATOM 1000 N N . ILE A 1 118 ? 16.091 -1.256 -17.307 1.00 95.38 118 ILE A N 1
ATOM 1001 C CA . ILE A 1 118 ? 15.677 -0.072 -18.080 1.00 95.38 118 ILE A CA 1
ATOM 1002 C C . ILE A 1 118 ? 16.871 0.539 -18.829 1.00 95.38 118 ILE A C 1
ATOM 1004 O O . ILE A 1 118 ? 16.721 0.980 -19.971 1.00 95.38 118 ILE A O 1
ATOM 1008 N N . LYS A 1 119 ? 18.060 0.551 -18.221 1.00 96.50 119 LYS A N 1
ATOM 1009 C CA . LYS A 1 119 ? 19.278 1.025 -18.883 1.00 96.50 119 LYS A CA 1
ATOM 1010 C C . LYS A 1 119 ? 19.680 0.107 -20.042 1.00 96.50 119 LYS A C 1
ATOM 1012 O O . LYS A 1 119 ? 19.891 0.607 -21.145 1.00 96.50 119 LYS A O 1
ATOM 1017 N N . GLU A 1 120 ? 19.691 -1.210 -19.827 1.00 96.81 120 GLU A N 1
ATOM 1018 C CA . GLU A 1 120 ? 19.943 -2.209 -20.879 1.00 96.81 120 GLU A CA 1
ATOM 1019 C C . GLU A 1 120 ? 18.972 -2.039 -22.064 1.00 96.81 120 GLU A C 1
ATOM 1021 O O . GLU A 1 120 ? 19.383 -2.075 -23.226 1.00 96.81 120 GLU A O 1
ATOM 1026 N N . LEU A 1 121 ? 17.684 -1.787 -21.790 1.00 95.19 121 LEU A N 1
ATOM 1027 C CA . LEU A 1 121 ? 16.688 -1.482 -22.822 1.00 95.19 121 LEU A CA 1
ATOM 1028 C C . LEU A 1 121 ? 17.082 -0.247 -23.652 1.00 95.19 121 LEU A C 1
ATOM 1030 O O . LEU A 1 121 ? 16.965 -0.267 -24.880 1.00 95.19 121 LEU A O 1
ATOM 1034 N N . GLY A 1 122 ? 17.568 0.812 -23.000 1.00 94.62 122 GLY A N 1
ATOM 1035 C CA . GLY A 1 122 ? 18.072 2.016 -23.664 1.00 94.62 122 GLY A CA 1
ATOM 1036 C C . GLY A 1 122 ? 19.269 1.739 -24.580 1.00 94.62 122 GLY A C 1
ATOM 1037 O O . GLY A 1 122 ? 19.288 2.199 -25.721 1.00 94.62 122 GLY A O 1
ATOM 1038 N N . GLU A 1 123 ? 20.223 0.924 -24.132 1.00 96.94 123 GLU A N 1
ATOM 1039 C CA . GLU A 1 123 ? 21.407 0.531 -24.912 1.00 96.94 123 GLU A CA 1
ATOM 1040 C C . GLU A 1 123 ? 21.038 -0.324 -26.139 1.00 96.94 123 GLU A C 1
ATOM 1042 O O . GLU A 1 123 ? 21.595 -0.174 -27.233 1.00 96.94 123 GLU A O 1
ATOM 1047 N N . VAL A 1 124 ? 20.059 -1.223 -26.000 1.00 95.69 124 VAL A N 1
ATOM 1048 C CA . VAL A 1 124 ? 19.495 -1.969 -27.137 1.00 95.69 124 VAL A CA 1
ATOM 1049 C C . VAL A 1 124 ? 18.824 -1.012 -28.125 1.00 95.69 124 VAL A C 1
ATOM 1051 O O . VAL A 1 124 ? 19.053 -1.117 -29.334 1.00 95.69 124 VAL A O 1
ATOM 1054 N N . TYR A 1 125 ? 18.038 -0.059 -27.623 1.00 93.75 125 TYR A N 1
ATOM 1055 C CA . TYR A 1 125 ? 17.356 0.932 -28.449 1.00 93.75 125 TYR A CA 1
ATOM 1056 C C . TYR A 1 125 ? 18.347 1.813 -29.226 1.00 93.75 125 TYR A C 1
ATOM 1058 O O . TYR A 1 125 ? 18.170 2.031 -30.425 1.00 93.75 125 TYR A O 1
ATOM 1066 N N . GLU A 1 126 ? 19.436 2.256 -28.597 1.00 94.06 126 GLU A N 1
ATOM 1067 C CA . GLU A 1 126 ? 20.494 3.025 -29.259 1.00 94.06 126 GLU A CA 1
ATOM 1068 C C . GLU A 1 126 ? 21.126 2.247 -30.424 1.00 94.06 126 GLU A C 1
ATOM 1070 O O . GLU A 1 126 ? 21.198 2.755 -31.549 1.00 94.06 126 GLU A O 1
ATOM 1075 N N . ARG A 1 127 ? 21.506 0.980 -30.204 1.00 94.88 127 ARG A N 1
ATOM 1076 C CA . ARG A 1 127 ? 22.052 0.115 -31.268 1.00 94.88 127 ARG A CA 1
ATOM 1077 C C . ARG A 1 127 ? 21.071 -0.061 -32.425 1.00 94.88 127 ARG A C 1
ATOM 1079 O O . ARG A 1 127 ? 21.478 -0.042 -33.590 1.00 94.88 127 ARG A O 1
ATOM 1086 N N . MET A 1 128 ? 19.779 -0.182 -32.127 1.00 91.31 128 MET A N 1
ATOM 1087 C CA . MET A 1 128 ? 18.731 -0.245 -33.144 1.00 91.31 128 MET A CA 1
ATOM 1088 C C . MET A 1 128 ? 18.650 1.054 -33.961 1.00 91.31 128 MET A C 1
ATOM 1090 O O . MET A 1 128 ? 18.542 0.988 -35.186 1.00 91.31 128 MET A O 1
ATOM 1094 N N . ILE A 1 129 ? 18.761 2.226 -33.331 1.00 88.94 129 ILE A N 1
ATOM 1095 C CA . ILE A 1 129 ? 18.778 3.518 -34.034 1.00 88.94 129 ILE A CA 1
ATOM 1096 C C . ILE A 1 129 ? 20.026 3.670 -34.907 1.00 88.94 129 ILE A C 1
ATOM 1098 O O . ILE A 1 129 ? 19.912 4.091 -36.059 1.00 88.94 129 ILE A O 1
ATOM 1102 N N . ILE A 1 130 ? 21.202 3.262 -34.425 1.00 91.19 130 ILE A N 1
ATOM 1103 C CA . ILE A 1 130 ? 22.436 3.244 -35.227 1.00 91.19 130 ILE A CA 1
ATOM 1104 C C . ILE A 1 130 ? 22.254 2.356 -36.463 1.00 91.19 130 ILE A C 1
ATOM 1106 O O . ILE A 1 130 ? 22.561 2.775 -37.584 1.00 91.19 130 ILE A O 1
ATOM 1110 N N . ASN A 1 131 ? 21.706 1.151 -36.286 1.00 91.50 131 ASN A N 1
ATOM 1111 C CA . ASN A 1 131 ? 21.418 0.247 -37.395 1.00 91.50 131 ASN A CA 1
ATOM 1112 C C . ASN A 1 131 ? 20.416 0.867 -38.385 1.00 91.50 131 ASN A C 1
ATOM 1114 O O . ASN A 1 131 ? 20.625 0.827 -39.601 1.00 91.50 131 ASN A O 1
ATOM 1118 N N . LYS A 1 132 ? 19.373 1.531 -37.873 1.00 89.69 132 LYS A N 1
ATOM 1119 C CA . LYS A 1 132 ? 18.373 2.216 -38.696 1.00 89.69 132 LYS A CA 1
ATOM 1120 C C . LYS A 1 132 ? 18.984 3.350 -39.518 1.00 89.69 132 LYS A C 1
ATOM 1122 O O . LYS A 1 132 ? 18.759 3.436 -40.724 1.00 89.69 132 LYS A O 1
ATOM 1127 N N . ASN A 1 133 ? 19.838 4.165 -38.908 1.00 89.44 133 ASN A N 1
ATOM 1128 C CA . ASN A 1 133 ? 20.562 5.232 -39.597 1.00 89.44 133 ASN A CA 1
ATOM 1129 C C . ASN A 1 133 ? 21.469 4.674 -40.700 1.00 89.44 133 ASN A C 1
ATOM 1131 O O . ASN A 1 133 ? 21.485 5.190 -41.820 1.00 89.44 133 ASN A O 1
ATOM 1135 N N . ASN A 1 134 ? 22.171 3.578 -40.413 1.00 91.56 134 ASN A N 1
ATOM 1136 C CA . ASN A 1 134 ? 23.016 2.870 -41.368 1.00 91.56 134 ASN A CA 1
ATOM 1137 C C . ASN A 1 134 ? 22.233 2.315 -42.565 1.00 91.56 134 ASN A C 1
ATOM 1139 O O . ASN A 1 134 ? 22.735 2.347 -43.693 1.00 91.56 134 ASN A O 1
ATOM 1143 N N . ALA A 1 135 ? 21.014 1.825 -42.358 1.00 90.94 135 ALA A N 1
ATOM 1144 C CA . ALA A 1 135 ? 20.137 1.442 -43.457 1.00 90.94 135 ALA A CA 1
ATOM 1145 C C . ALA A 1 135 ? 19.668 2.664 -44.253 1.00 90.94 135 ALA A C 1
ATOM 1147 O O . ALA A 1 135 ? 19.752 2.647 -45.478 1.00 90.94 135 ALA A O 1
ATOM 1148 N N . GLY A 1 136 ? 19.278 3.755 -43.584 1.00 91.00 136 GLY A N 1
ATOM 1149 C CA . GLY A 1 136 ? 18.885 4.998 -44.250 1.00 91.00 136 GLY A CA 1
ATOM 1150 C C . GLY A 1 136 ? 19.961 5.533 -45.192 1.00 91.00 136 GLY A C 1
ATOM 1151 O O . GLY A 1 136 ? 19.678 5.864 -46.341 1.00 91.00 136 GLY A O 1
ATOM 1152 N N . ARG A 1 137 ? 21.228 5.496 -44.772 1.00 92.19 137 ARG A N 1
ATOM 1153 C CA . ARG A 1 137 ? 22.380 5.841 -45.623 1.00 92.19 137 ARG A CA 1
ATOM 1154 C C . ARG A 1 137 ? 22.459 4.990 -46.893 1.00 92.19 137 ARG A C 1
ATOM 1156 O O . ARG A 1 137 ? 22.775 5.520 -47.959 1.00 92.19 137 ARG A O 1
ATOM 1163 N N . ARG A 1 138 ? 22.198 3.683 -46.796 1.00 91.75 138 ARG A N 1
ATOM 1164 C CA . ARG A 1 138 ? 22.225 2.755 -47.940 1.00 91.75 138 ARG A CA 1
ATOM 1165 C C . ARG A 1 138 ? 21.020 2.952 -48.854 1.00 91.75 138 ARG A C 1
ATOM 1167 O O . ARG A 1 138 ? 21.196 3.024 -50.065 1.00 91.75 138 ARG A O 1
ATOM 1174 N N . ILE A 1 139 ? 19.829 3.112 -48.281 1.00 90.94 139 ILE A N 1
ATOM 1175 C CA . ILE A 1 139 ? 18.588 3.381 -49.018 1.00 90.94 139 ILE A CA 1
ATOM 1176 C C . ILE A 1 139 ? 18.712 4.692 -49.800 1.00 90.94 139 ILE A C 1
ATOM 1178 O O . ILE A 1 139 ? 18.443 4.706 -50.994 1.00 90.94 139 ILE A O 1
ATOM 1182 N N . SER A 1 140 ? 19.206 5.759 -49.168 1.00 92.25 140 SER A N 1
ATOM 1183 C CA . SER A 1 140 ? 19.472 7.057 -49.806 1.00 92.25 140 SER A CA 1
ATOM 1184 C C . SER A 1 140 ? 20.391 6.935 -51.028 1.00 92.25 140 SER A C 1
ATOM 1186 O O . SER A 1 140 ? 20.090 7.446 -52.106 1.00 92.25 140 SER A O 1
ATOM 1188 N N . ARG A 1 141 ? 21.496 6.187 -50.892 1.00 92.88 141 ARG A N 1
ATOM 1189 C CA . ARG A 1 141 ? 22.435 5.926 -51.997 1.00 92.88 141 ARG A CA 1
ATOM 1190 C C . ARG A 1 141 ? 21.791 5.106 -53.112 1.00 92.88 141 ARG A C 1
ATOM 1192 O O . ARG A 1 141 ? 21.951 5.456 -54.276 1.00 92.88 141 ARG A O 1
ATOM 1199 N N . LYS A 1 142 ? 21.031 4.061 -52.767 1.00 92.38 142 LYS A N 1
ATOM 1200 C CA . LYS A 1 142 ? 20.268 3.269 -53.741 1.00 92.38 142 LYS A CA 1
ATOM 1201 C C . LYS A 1 142 ? 19.284 4.153 -54.513 1.00 92.38 142 LYS A C 1
ATOM 1203 O O . LYS A 1 142 ? 19.274 4.108 -55.734 1.00 92.38 142 LYS A O 1
ATOM 1208 N N . GLN A 1 143 ? 18.509 4.987 -53.817 1.00 90.31 143 GLN A N 1
ATOM 1209 C CA . GLN A 1 143 ? 17.548 5.910 -54.432 1.00 90.31 143 GLN A CA 1
ATOM 1210 C C . GLN A 1 143 ? 18.221 6.881 -55.406 1.00 90.31 143 GLN A C 1
ATOM 1212 O O . GLN A 1 143 ? 17.679 7.132 -56.477 1.00 90.31 143 GLN A O 1
ATOM 1217 N N . TYR A 1 144 ? 19.398 7.408 -55.058 1.00 92.25 144 TYR A N 1
ATOM 1218 C CA . TYR A 1 144 ? 20.172 8.257 -55.961 1.00 92.25 144 TYR A CA 1
ATOM 1219 C C . TYR A 1 144 ? 20.595 7.504 -57.233 1.00 92.25 144 TYR A C 1
ATOM 1221 O O . TYR A 1 144 ? 20.314 7.973 -58.331 1.00 92.25 144 TYR A O 1
ATOM 1229 N N . VAL A 1 145 ? 21.198 6.316 -57.092 1.00 91.75 145 VAL A N 1
ATOM 1230 C CA . VAL A 1 145 ? 21.629 5.475 -58.230 1.00 91.75 145 VAL A CA 1
ATOM 1231 C C . VAL A 1 145 ? 20.453 5.039 -59.103 1.00 91.75 145 VAL A C 1
ATOM 1233 O O . VAL A 1 145 ? 20.585 4.937 -60.316 1.00 91.75 145 VAL A O 1
ATOM 1236 N N . ASP A 1 146 ? 19.287 4.780 -58.519 1.00 92.44 146 ASP A N 1
ATOM 1237 C CA . ASP A 1 146 ? 18.104 4.444 -59.306 1.00 92.44 146 ASP A CA 1
ATOM 1238 C C . ASP A 1 146 ? 17.596 5.655 -60.108 1.00 92.44 146 ASP A C 1
ATOM 1240 O O . ASP A 1 146 ? 17.190 5.490 -61.257 1.00 92.44 146 ASP A O 1
ATOM 1244 N N . ARG A 1 147 ? 17.668 6.873 -59.549 1.00 90.12 147 ARG A N 1
ATOM 1245 C CA . ARG A 1 147 ? 17.224 8.107 -60.223 1.00 90.12 147 ARG A CA 1
ATOM 1246 C C . ARG A 1 147 ? 18.110 8.524 -61.390 1.00 90.12 147 ARG A C 1
ATOM 1248 O O . ARG A 1 147 ? 17.582 9.077 -62.347 1.00 90.12 147 ARG A O 1
ATOM 1255 N N . THR A 1 148 ? 19.410 8.225 -61.368 1.00 90.19 148 THR A N 1
ATOM 1256 C CA . THR A 1 148 ? 20.313 8.554 -62.493 1.00 90.19 148 THR A CA 1
ATOM 1257 C C . THR A 1 148 ? 19.908 7.871 -63.803 1.00 90.19 148 THR A C 1
ATOM 1259 O O . THR A 1 148 ? 20.353 8.279 -64.869 1.00 90.19 148 THR A O 1
ATOM 1262 N N . LYS A 1 149 ? 19.058 6.836 -63.748 1.00 90.81 149 LYS A N 1
ATOM 1263 C CA . LYS A 1 149 ? 18.524 6.155 -64.935 1.00 90.81 149 LYS A CA 1
ATOM 1264 C C . LYS A 1 149 ? 17.445 6.960 -65.664 1.00 90.81 149 LYS A C 1
ATOM 1266 O O . LYS A 1 149 ? 17.180 6.679 -66.826 1.00 90.81 149 LYS A O 1
ATOM 1271 N N . THR A 1 150 ? 16.790 7.899 -64.983 1.00 89.69 150 THR A N 1
ATOM 1272 C CA . THR A 1 150 ? 15.602 8.607 -65.494 1.00 89.69 150 THR A CA 1
ATOM 1273 C C . THR A 1 150 ? 15.681 10.129 -65.356 1.00 89.69 150 THR A C 1
ATOM 1275 O O . THR A 1 150 ? 14.879 10.823 -65.969 1.00 89.69 150 THR A O 1
ATOM 1278 N N . ASP A 1 151 ? 16.605 10.652 -64.547 1.00 87.44 151 ASP A N 1
ATOM 1279 C CA . ASP A 1 151 ? 16.763 12.075 -64.226 1.00 87.44 151 ASP A CA 1
ATOM 1280 C C . ASP A 1 151 ? 18.198 12.540 -64.536 1.00 87.44 151 ASP A C 1
ATOM 1282 O O . ASP A 1 151 ? 19.167 11.874 -64.162 1.00 87.44 151 ASP A O 1
ATOM 1286 N N . TYR A 1 152 ? 18.329 13.687 -65.209 1.00 77.56 152 TYR A N 1
ATOM 1287 C CA . TYR A 1 152 ? 19.609 14.288 -65.602 1.00 77.56 152 TYR A CA 1
ATOM 1288 C C . TYR A 1 152 ? 20.300 15.060 -64.464 1.00 77.56 152 TYR A C 1
ATOM 1290 O O . TYR A 1 152 ? 21.491 15.349 -64.578 1.00 77.56 152 TYR A O 1
ATOM 1298 N N . ASN A 1 153 ? 19.597 15.389 -63.372 1.00 84.31 153 ASN A N 1
ATOM 1299 C CA . ASN A 1 153 ? 20.191 16.050 -62.205 1.00 84.31 153 ASN A CA 1
ATOM 1300 C C . ASN A 1 153 ? 19.626 15.508 -60.874 1.00 84.31 153 ASN A C 1
ATOM 1302 O O . ASN A 1 153 ? 18.921 16.219 -60.148 1.00 84.31 153 ASN A O 1
ATOM 1306 N N . PRO A 1 154 ? 19.911 14.239 -60.533 1.00 83.69 154 PRO A N 1
ATOM 1307 C CA . PRO A 1 154 ? 19.356 13.609 -59.343 1.00 83.69 154 PRO A CA 1
ATOM 1308 C C . PRO A 1 154 ? 19.867 14.272 -58.053 1.00 83.69 154 PRO A C 1
ATOM 1310 O O . PRO A 1 154 ? 21.057 14.522 -57.882 1.00 83.69 154 PRO A O 1
ATOM 1313 N N . LEU A 1 155 ? 18.968 14.498 -57.089 1.00 84.19 155 LEU A N 1
ATOM 1314 C CA . LEU A 1 155 ? 19.320 15.063 -55.782 1.00 84.19 155 LEU A CA 1
ATOM 1315 C C . LEU A 1 155 ? 19.760 13.971 -54.790 1.00 84.19 155 LEU A C 1
ATOM 1317 O O . LEU A 1 155 ? 18.992 13.056 -54.474 1.00 84.19 155 LEU A O 1
ATOM 1321 N N . TYR A 1 156 ? 20.972 14.092 -54.244 1.00 87.19 156 TYR A N 1
ATOM 1322 C CA . TYR A 1 156 ? 21.473 13.204 -53.192 1.00 87.19 156 TYR A CA 1
ATOM 1323 C C . TYR A 1 156 ? 21.084 13.705 -51.795 1.00 87.19 156 TYR A C 1
ATOM 1325 O O . TYR A 1 156 ? 21.485 14.787 -51.377 1.00 87.19 156 TYR A O 1
ATOM 1333 N N . LYS A 1 157 ? 20.334 12.887 -51.044 1.00 83.12 157 LYS A N 1
ATOM 1334 C CA . LYS A 1 157 ? 19.848 13.237 -49.697 1.00 83.12 157 LYS A CA 1
ATOM 1335 C C . LYS A 1 157 ? 20.828 12.928 -48.557 1.00 83.12 157 LYS A C 1
ATOM 1337 O O . LYS A 1 157 ? 20.596 13.355 -47.433 1.00 83.12 157 LYS A O 1
ATOM 1342 N N . GLY A 1 158 ? 21.898 12.160 -48.782 1.00 86.94 158 GLY A N 1
ATOM 1343 C CA . GLY A 1 158 ? 22.808 11.771 -47.697 1.00 86.94 158 GLY A CA 1
ATOM 1344 C C . GLY A 1 158 ? 22.133 10.873 -46.655 1.00 86.94 158 GLY A C 1
ATOM 1345 O O . GLY A 1 158 ? 21.993 9.667 -46.879 1.00 86.94 158 GLY A O 1
ATOM 1346 N N . GLN A 1 159 ? 21.723 11.454 -45.527 1.00 84.31 159 GLN A N 1
ATOM 1347 C CA . GLN A 1 159 ? 20.944 10.797 -44.477 1.00 84.31 159 GLN A CA 1
ATOM 1348 C C . GLN A 1 159 ? 19.452 11.078 -44.695 1.00 84.31 159 GLN A C 1
ATOM 1350 O O . GLN A 1 159 ? 19.025 12.225 -44.621 1.00 84.31 159 GLN A O 1
ATOM 1355 N N . ILE A 1 160 ? 18.659 10.030 -44.922 1.00 86.06 160 ILE A N 1
ATOM 1356 C CA . ILE A 1 160 ? 17.192 10.149 -44.949 1.00 86.06 160 ILE A CA 1
ATOM 1357 C C . ILE A 1 160 ? 16.616 10.083 -43.531 1.00 86.06 160 ILE A C 1
ATOM 1359 O O . ILE A 1 160 ? 17.253 9.537 -42.618 1.00 86.06 160 ILE A O 1
ATOM 1363 N N . LEU A 1 161 ? 15.427 10.657 -43.353 1.00 81.62 161 LEU A N 1
ATOM 1364 C CA . LEU A 1 161 ? 14.751 10.760 -42.065 1.00 81.62 161 LEU A CA 1
ATOM 1365 C C . LEU A 1 161 ? 14.387 9.373 -41.520 1.00 81.62 161 LEU A C 1
ATOM 1367 O O . LEU A 1 161 ? 14.109 8.436 -42.267 1.00 81.62 161 LEU A O 1
ATOM 1371 N N . ALA A 1 162 ? 14.339 9.231 -40.194 1.00 75.06 162 ALA A N 1
ATOM 1372 C CA . ALA A 1 162 ? 14.081 7.942 -39.547 1.00 75.06 162 ALA A CA 1
ATOM 1373 C C . ALA A 1 162 ? 12.704 7.331 -39.887 1.00 75.06 162 ALA A C 1
ATOM 1375 O O . ALA A 1 162 ? 12.540 6.115 -39.793 1.00 75.06 162 ALA A O 1
ATOM 1376 N N . ASN A 1 163 ? 11.723 8.149 -40.278 1.00 78.00 163 ASN A N 1
ATOM 1377 C CA . ASN A 1 163 ? 10.409 7.714 -40.765 1.00 78.00 163 ASN A CA 1
ATOM 1378 C C . ASN A 1 163 ? 10.414 7.306 -42.254 1.00 78.00 163 ASN A C 1
ATOM 1380 O O . ASN A 1 163 ? 9.553 6.534 -42.659 1.00 78.00 163 ASN A O 1
ATOM 1384 N N . GLU A 1 164 ? 11.383 7.767 -43.055 1.00 79.50 164 GLU A N 1
ATOM 1385 C CA . GLU A 1 164 ? 11.593 7.328 -44.448 1.00 79.50 164 GLU A CA 1
ATOM 1386 C C . GLU A 1 164 ? 12.295 5.955 -44.519 1.00 79.50 164 GLU A C 1
ATOM 1388 O O . GLU A 1 164 ? 12.334 5.308 -45.565 1.00 79.50 164 GLU A O 1
ATOM 1393 N N . VAL A 1 165 ? 12.852 5.491 -43.398 1.00 83.25 165 VAL A N 1
ATOM 1394 C CA . VAL A 1 165 ? 13.547 4.209 -43.279 1.00 83.25 165 VAL A CA 1
ATOM 1395 C C . VAL A 1 165 ? 12.573 3.126 -42.802 1.00 83.25 165 VAL A C 1
ATOM 1397 O O . VAL A 1 165 ? 12.368 2.937 -41.601 1.00 83.25 165 VAL A O 1
ATOM 1400 N N . GLN A 1 166 ? 11.983 2.399 -43.754 1.00 80.19 166 GLN A N 1
ATOM 1401 C CA . GLN A 1 166 ? 11.063 1.284 -43.494 1.00 80.19 166 GLN A CA 1
ATOM 1402 C C . GLN A 1 166 ? 11.820 -0.033 -43.262 1.00 80.19 166 GLN A C 1
ATOM 1404 O O . GLN A 1 166 ? 11.937 -0.875 -44.147 1.00 80.19 166 GLN A O 1
ATOM 1409 N N . ILE A 1 167 ? 12.362 -0.199 -42.058 1.00 80.94 167 ILE A N 1
ATOM 1410 C CA . ILE A 1 167 ? 12.945 -1.460 -41.575 1.00 80.94 167 ILE A CA 1
ATOM 1411 C C . ILE A 1 167 ? 12.528 -1.683 -40.127 1.00 80.94 167 ILE A C 1
ATOM 1413 O O . ILE A 1 167 ? 12.663 -0.790 -39.287 1.00 80.94 167 ILE A O 1
ATOM 1417 N N . GLY A 1 168 ? 12.049 -2.896 -39.853 1.00 70.56 168 GLY A N 1
ATOM 1418 C CA . GLY A 1 168 ? 11.368 -3.215 -38.603 1.00 70.56 168 GLY A CA 1
ATOM 1419 C C . GLY A 1 168 ? 9.944 -2.646 -38.548 1.00 70.56 168 GLY A C 1
ATOM 1420 O O . GLY A 1 168 ? 9.498 -1.949 -39.457 1.00 70.56 168 GLY A O 1
ATOM 1421 N N . GLY A 1 169 ? 9.217 -2.990 -37.482 1.00 79.12 169 GLY A N 1
ATOM 1422 C CA . GLY A 1 169 ? 7.874 -2.473 -37.206 1.00 79.12 169 GLY A CA 1
ATOM 1423 C C . GLY A 1 169 ? 7.886 -1.054 -36.620 1.00 79.12 169 GLY A C 1
ATOM 1424 O O . GLY A 1 169 ? 8.732 -0.224 -36.950 1.00 79.12 169 GLY A O 1
ATOM 1425 N N . ASN A 1 170 ? 6.953 -0.757 -35.712 1.00 79.50 170 ASN A N 1
ATOM 1426 C CA . ASN A 1 170 ? 6.919 0.530 -35.015 1.00 79.50 170 ASN A CA 1
ATOM 1427 C C . ASN A 1 170 ? 8.053 0.623 -33.978 1.00 79.50 170 ASN A C 1
ATOM 1429 O O . ASN A 1 170 ? 7.905 0.194 -32.838 1.00 79.50 170 ASN A O 1
ATOM 1433 N N . THR A 1 171 ? 9.187 1.198 -34.381 1.00 83.38 171 THR A N 1
ATOM 1434 C CA . THR A 1 171 ? 10.392 1.317 -33.543 1.00 83.38 171 THR A CA 1
ATOM 1435 C C . THR A 1 171 ? 10.486 2.652 -32.792 1.00 83.38 171 THR A C 1
ATOM 1437 O O . THR A 1 171 ? 11.591 3.126 -32.536 1.00 83.38 171 THR A O 1
ATOM 1440 N N . THR A 1 172 ? 9.368 3.335 -32.530 1.00 85.88 172 THR A N 1
ATOM 1441 C CA . THR A 1 172 ? 9.388 4.648 -31.859 1.00 85.88 172 THR A CA 1
ATOM 1442 C C . THR A 1 172 ? 9.549 4.505 -30.341 1.00 85.88 172 THR A C 1
ATOM 1444 O O . THR A 1 172 ? 9.086 3.510 -29.778 1.00 85.88 172 THR A O 1
ATOM 1447 N N . PRO A 1 173 ? 10.111 5.509 -29.633 1.00 87.75 173 PRO A N 1
ATOM 1448 C CA . PRO A 1 173 ? 10.184 5.471 -28.170 1.00 87.75 173 PRO A CA 1
ATOM 1449 C C . PRO A 1 173 ? 8.804 5.302 -27.525 1.00 87.75 173 PRO A C 1
ATOM 1451 O O . PRO A 1 173 ? 8.651 4.602 -26.529 1.00 87.75 173 PRO A O 1
ATOM 1454 N N . HIS A 1 174 ? 7.777 5.912 -28.126 1.00 89.62 174 HIS A N 1
ATOM 1455 C CA . HIS A 1 174 ? 6.404 5.827 -27.643 1.00 89.62 174 HIS A CA 1
ATOM 1456 C C . HIS A 1 174 ? 5.838 4.400 -27.719 1.00 89.62 174 HIS A C 1
ATOM 1458 O O . HIS A 1 174 ? 5.188 3.952 -26.777 1.00 89.62 174 HIS A O 1
ATOM 1464 N N . ALA A 1 175 ? 6.115 3.664 -28.801 1.00 88.88 175 ALA A N 1
ATOM 1465 C CA . ALA A 1 175 ? 5.679 2.276 -28.936 1.00 88.88 175 ALA A CA 1
ATOM 1466 C C . ALA A 1 175 ? 6.287 1.380 -27.845 1.00 88.88 175 ALA A C 1
ATOM 1468 O O . ALA A 1 175 ? 5.561 0.639 -27.184 1.00 88.88 175 ALA A O 1
ATOM 1469 N N . TYR A 1 176 ? 7.593 1.510 -27.589 1.00 90.75 176 TYR A N 1
ATOM 1470 C CA . TYR A 1 176 ? 8.261 0.746 -26.530 1.00 90.75 176 TYR A CA 1
ATOM 1471 C C . TYR A 1 176 ? 7.824 1.163 -25.127 1.00 90.75 176 TYR A C 1
ATOM 1473 O O . TYR A 1 176 ? 7.649 0.297 -24.275 1.00 90.75 176 TYR A O 1
ATOM 1481 N N . ARG A 1 177 ? 7.570 2.456 -24.884 1.00 91.88 177 ARG A N 1
ATOM 1482 C CA . ARG A 1 177 ? 6.966 2.920 -23.625 1.00 91.88 177 ARG A CA 1
ATOM 1483 C C . ARG A 1 177 ? 5.646 2.199 -23.361 1.00 91.88 177 ARG A C 1
ATOM 1485 O O . ARG A 1 177 ? 5.442 1.704 -22.257 1.00 91.88 177 ARG A O 1
ATOM 1492 N N . ASN A 1 178 ? 4.757 2.151 -24.353 1.00 93.25 178 ASN A N 1
ATOM 1493 C CA . ASN A 1 178 ? 3.447 1.524 -24.192 1.00 93.25 178 ASN A CA 1
ATOM 1494 C C . ASN A 1 178 ? 3.573 0.018 -23.935 1.00 93.25 178 ASN A C 1
ATOM 1496 O O . ASN A 1 178 ? 2.858 -0.503 -23.082 1.00 93.25 178 ASN A O 1
ATOM 1500 N N . LEU A 1 179 ? 4.516 -0.655 -24.603 1.00 92.56 179 LEU A N 1
ATOM 1501 C CA . LEU A 1 179 ? 4.820 -2.063 -24.351 1.00 92.56 179 LEU A CA 1
ATOM 1502 C C . LEU A 1 179 ? 5.298 -2.286 -22.909 1.00 92.56 179 LEU A C 1
ATOM 1504 O O . LEU A 1 179 ? 4.686 -3.063 -22.186 1.00 92.56 179 LEU A O 1
ATOM 1508 N N . VAL A 1 180 ? 6.315 -1.544 -22.455 1.00 94.06 180 VAL A N 1
ATOM 1509 C CA . VAL A 1 180 ? 6.828 -1.638 -21.075 1.00 94.06 180 VAL A CA 1
ATOM 1510 C C . VAL A 1 180 ? 5.716 -1.377 -20.060 1.00 94.06 180 VAL A C 1
ATOM 1512 O O . VAL A 1 180 ? 5.557 -2.132 -19.106 1.00 94.06 180 VAL A O 1
ATOM 1515 N N . MET A 1 181 ? 4.898 -0.343 -20.271 1.00 93.12 181 MET A N 1
ATOM 1516 C CA . MET A 1 181 ? 3.766 -0.055 -19.389 1.00 93.12 181 MET A CA 1
ATOM 1517 C C . MET A 1 181 ? 2.735 -1.190 -19.361 1.00 93.12 181 MET A C 1
ATOM 1519 O O . MET A 1 181 ? 2.172 -1.455 -18.302 1.00 93.12 181 MET A O 1
ATOM 1523 N N . SER A 1 182 ? 2.465 -1.837 -20.496 1.00 92.88 182 SER A N 1
ATOM 1524 C CA . SER A 1 182 ? 1.531 -2.963 -20.583 1.00 92.88 182 SER A CA 1
ATOM 1525 C C . SER A 1 182 ? 2.033 -4.171 -19.794 1.00 92.88 182 SER A C 1
ATOM 1527 O O . SER A 1 182 ? 1.291 -4.712 -18.976 1.00 92.88 182 SER A O 1
ATOM 1529 N N . GLU A 1 183 ? 3.299 -4.547 -19.978 1.00 92.19 183 GLU A N 1
ATOM 1530 C CA . GLU A 1 183 ? 3.914 -5.679 -19.273 1.00 92.19 183 GLU A CA 1
ATOM 1531 C C . GLU A 1 183 ? 3.932 -5.457 -17.753 1.00 92.19 183 GLU A C 1
ATOM 1533 O O . GLU A 1 183 ? 3.549 -6.337 -16.982 1.00 92.19 183 GLU A O 1
ATOM 1538 N N . LEU A 1 184 ? 4.284 -4.246 -17.304 1.00 91.56 184 LEU A N 1
ATOM 1539 C CA . LEU A 1 184 ? 4.280 -3.910 -15.876 1.00 91.56 184 LEU A CA 1
ATOM 1540 C C . LEU A 1 184 ? 2.874 -3.927 -15.271 1.00 91.56 184 LEU A C 1
ATOM 1542 O O . LEU A 1 184 ? 2.690 -4.407 -14.152 1.00 91.56 184 LEU A O 1
ATOM 1546 N N . LYS A 1 185 ? 1.868 -3.445 -16.010 1.00 89.12 185 LYS A N 1
ATOM 1547 C CA . LYS A 1 185 ? 0.466 -3.536 -15.581 1.00 89.12 185 LYS A CA 1
ATOM 1548 C C . LYS A 1 185 ? 0.005 -4.986 -15.470 1.00 89.12 185 LYS A C 1
ATOM 1550 O O . LYS A 1 185 ? -0.650 -5.325 -14.490 1.00 89.12 185 LYS A O 1
ATOM 1555 N N . ALA A 1 186 ? 0.353 -5.833 -16.437 1.00 88.81 186 ALA A N 1
ATOM 1556 C CA . ALA A 1 186 ? 0.005 -7.250 -16.410 1.00 88.81 186 ALA A CA 1
ATOM 1557 C C . ALA A 1 186 ? 0.641 -7.967 -15.208 1.00 88.81 186 ALA A C 1
ATOM 1559 O O . ALA A 1 186 ? -0.043 -8.718 -14.514 1.00 88.81 186 ALA A O 1
ATOM 1560 N N . ALA A 1 187 ? 1.914 -7.683 -14.911 1.00 86.44 187 ALA A N 1
ATOM 1561 C CA . ALA A 1 187 ? 2.600 -8.226 -13.740 1.00 86.44 187 ALA A CA 1
ATOM 1562 C C . ALA A 1 187 ? 1.930 -7.796 -12.422 1.00 86.44 187 ALA A C 1
ATOM 1564 O O . ALA A 1 187 ? 1.679 -8.638 -11.563 1.00 86.44 187 ALA A O 1
ATOM 1565 N N . SER A 1 188 ? 1.578 -6.512 -12.290 1.00 82.38 188 SER A N 1
ATOM 1566 C CA . SER A 1 188 ? 0.891 -5.986 -11.101 1.00 82.38 188 SER A CA 1
ATOM 1567 C C . SER A 1 188 ? -0.512 -6.572 -10.920 1.00 82.38 188 SER A C 1
ATOM 1569 O O . SER A 1 188 ? -0.897 -6.912 -9.804 1.00 82.38 188 SER A O 1
ATOM 1571 N N . LEU A 1 189 ? -1.272 -6.714 -12.009 1.00 82.12 189 LEU A N 1
ATOM 1572 C CA . LEU A 1 189 ? -2.627 -7.253 -11.954 1.00 82.12 189 LEU A CA 1
ATOM 1573 C C . LEU A 1 189 ? -2.629 -8.741 -11.596 1.00 82.12 189 LEU A C 1
ATOM 1575 O O . LEU A 1 189 ? -3.487 -9.171 -10.834 1.00 82.12 189 LEU A O 1
ATOM 1579 N N . LYS A 1 190 ? -1.666 -9.515 -12.111 1.00 79.38 190 LYS A N 1
ATOM 1580 C CA . LYS A 1 190 ? -1.555 -10.952 -11.838 1.00 79.38 190 LYS A CA 1
ATOM 1581 C C . LYS A 1 190 ? -1.381 -11.244 -10.346 1.00 79.38 190 LYS A C 1
ATOM 1583 O O . LYS A 1 190 ? -2.005 -12.173 -9.845 1.00 79.38 190 LYS A O 1
ATOM 1588 N N . ASP A 1 191 ? -0.565 -10.455 -9.652 1.00 68.31 191 ASP A N 1
ATOM 1589 C CA . ASP A 1 191 ? -0.315 -10.624 -8.216 1.00 68.31 191 ASP A CA 1
ATOM 1590 C C . ASP A 1 191 ? -1.537 -10.224 -7.372 1.00 68.31 191 ASP A C 1
ATOM 1592 O O . ASP A 1 191 ? -2.009 -10.998 -6.541 1.00 68.31 191 ASP A O 1
ATOM 1596 N N . TYR A 1 192 ? -2.146 -9.073 -7.682 1.00 68.94 192 TYR A N 1
ATOM 1597 C CA . TYR A 1 192 ? -3.395 -8.637 -7.049 1.00 68.94 192 TYR A CA 1
ATOM 1598 C C . TYR A 1 192 ? -4.524 -9.659 -7.249 1.00 68.94 192 TYR A C 1
ATOM 1600 O O . TYR A 1 192 ? -5.225 -10.024 -6.308 1.00 68.94 192 TYR A O 1
ATOM 1608 N N . GLN A 1 193 ? -4.691 -10.162 -8.474 1.00 68.88 193 GLN A N 1
ATOM 1609 C CA . GLN A 1 193 ? -5.709 -11.163 -8.775 1.00 68.88 193 GLN A CA 1
ATOM 1610 C C . GLN A 1 193 ? -5.434 -12.495 -8.076 1.00 68.88 193 GLN A C 1
ATOM 1612 O O . GLN A 1 193 ? -6.377 -13.124 -7.609 1.00 68.88 193 GLN A O 1
ATOM 1617 N N . ALA A 1 194 ? -4.173 -12.916 -7.952 1.00 67.00 194 ALA A N 1
ATOM 1618 C CA . ALA A 1 194 ? -3.830 -14.112 -7.193 1.00 67.00 194 ALA A CA 1
ATOM 1619 C C . ALA A 1 194 ? -4.195 -13.976 -5.705 1.00 67.00 194 ALA A C 1
ATOM 1621 O O . ALA A 1 194 ? -4.649 -14.948 -5.113 1.00 67.00 194 ALA A O 1
ATOM 1622 N N . TYR A 1 195 ? -4.057 -12.785 -5.117 1.00 62.56 195 TYR A N 1
ATOM 1623 C CA . TYR A 1 195 ? -4.460 -12.536 -3.731 1.00 62.56 195 TYR A CA 1
ATOM 1624 C C . TYR A 1 195 ? -5.987 -12.562 -3.540 1.00 62.56 195 TYR A C 1
ATOM 1626 O O . TYR A 1 195 ? -6.474 -13.174 -2.595 1.00 62.56 195 TYR A O 1
ATOM 1634 N N . TYR A 1 196 ? -6.747 -11.925 -4.437 1.00 63.75 196 TYR A N 1
ATOM 1635 C CA . TYR A 1 196 ? -8.199 -11.761 -4.273 1.00 63.75 196 TYR A CA 1
ATOM 1636 C C . TYR A 1 196 ? -9.054 -12.903 -4.841 1.00 63.75 196 TYR A C 1
ATOM 1638 O O . TYR A 1 196 ? -10.142 -13.139 -4.324 1.00 63.75 196 TYR A O 1
ATOM 1646 N N . TYR A 1 197 ? -8.612 -13.593 -5.899 1.00 64.38 197 TYR A N 1
ATOM 1647 C CA . TYR A 1 197 ? -9.435 -14.589 -6.605 1.00 64.38 197 TYR A CA 1
ATOM 1648 C C . TYR A 1 197 ? -9.043 -16.044 -6.349 1.00 64.38 197 TYR A C 1
ATOM 1650 O O . TYR A 1 197 ? -9.878 -16.919 -6.548 1.00 64.38 197 TYR A O 1
ATOM 1658 N N . ASN A 1 198 ? -7.818 -16.332 -5.903 1.00 53.62 198 ASN A N 1
ATOM 1659 C CA . ASN A 1 198 ? -7.408 -17.711 -5.609 1.00 53.62 198 ASN A CA 1
ATOM 1660 C C . ASN A 1 198 ? -7.631 -18.090 -4.145 1.00 53.62 198 ASN A C 1
ATOM 1662 O O . ASN A 1 198 ? -6.789 -18.812 -3.625 1.00 53.62 198 ASN A O 1
ATOM 1666 N N . GLU A 1 199 ? -8.704 -17.585 -3.510 1.00 49.09 199 GLU A N 1
ATOM 1667 C CA . GLU A 1 199 ? -9.134 -17.926 -2.144 1.00 49.09 199 GLU A CA 1
ATOM 1668 C C . GLU A 1 199 ? -7.968 -18.445 -1.298 1.00 49.09 199 GLU A C 1
ATOM 1670 O O . GLU A 1 199 ? -7.783 -19.657 -1.163 1.00 49.09 199 GLU A O 1
ATOM 1675 N N . LYS A 1 200 ? -7.134 -17.551 -0.749 1.00 43.50 200 LYS A N 1
ATOM 1676 C CA . LYS A 1 200 ? -6.349 -17.949 0.420 1.00 43.50 200 LYS A CA 1
ATOM 1677 C C . LYS A 1 200 ? -7.362 -18.260 1.528 1.00 43.50 200 LYS A C 1
ATOM 1679 O O . LYS A 1 200 ? -7.694 -17.407 2.342 1.00 43.50 200 LYS A O 1
ATOM 1684 N N . GLN A 1 201 ? -7.902 -19.478 1.487 1.00 41.84 201 GLN A N 1
ATOM 1685 C CA . GLN A 1 201 ? -8.196 -20.243 2.675 1.00 41.84 201 GLN A CA 1
ATOM 1686 C C . GLN A 1 201 ? -6.852 -20.393 3.369 1.00 41.84 201 GLN A C 1
ATOM 1688 O O . GLN A 1 201 ? -5.935 -21.042 2.857 1.00 41.84 201 GLN A O 1
ATOM 1693 N N . TRP A 1 202 ? -6.715 -19.646 4.451 1.00 49.31 202 TRP A N 1
ATOM 1694 C CA . TRP A 1 202 ? -5.730 -19.939 5.471 1.00 49.31 202 TRP A CA 1
ATOM 1695 C C . TRP A 1 202 ? -6.172 -21.210 6.194 1.00 49.31 202 TRP A C 1
ATOM 1697 O O . TRP A 1 202 ? -7.391 -21.327 6.464 1.00 49.31 202 TRP A O 1
#

Foldseek 3Di:
DPPFPCQLVVLCPVPPVQLQVVLVVLVVVLVVLVVVLVVLVVVLVVCVVVVVVVVNVVSVVVNVVSVVVNVVSVVVCPDSSNDRDPVSVVSNVVSVVVRVVVVVVVVVVVVVVVVVVVVVVVVVLVVVVVVQQVQQQVVLVVVQVVCVVPDPDGDRPRTDDSVVRPDDDPSDPVVVVVVVVVVVVVVVVVVVCCVVPVPPPD

Sequence (202 aa):
MKKLQEKSIEIFENGIYGKVEKAKSLKRDHDDKIDELKALDNKIDYHRRNDDYAEVTRLKREQKTLEDEIEVLDNRLKEEDYSILEDDYISFYEAFDKELEPIKAEHEKLRKEMKDKIKELGEVYERMIINKNNAGRRISRKQYVDRTKTDYNPLYKGQILANEVQIGGNTTPHAYRNLVMSELKAASLKDYQAYYYNEKQW

Secondary structure (DSSP, 8-state):
-PPPP-HHHHHIIIIIIHHHHHHHHHHHHHHHHHHHHHHHHHHHHHHHHTT-HHHHHHHHHHHHHHHHHHHHHHHHHTSTTTS--HHHHHHHHHHHHHHHHHHHHHHHHHHHHHHHHHHHHHHHHHHHHHHHHHHHHHHHHHHHHHHTTT-SSPPP-SSPPTTT---SS---HHHHHHHHHHHHHHHHHHHHHHHHHTT---

Organism: Mammaliicoccus sciuri (NCBI:txid1296)

Radius of gyration: 38.34 Å; chains: 1; bounding box: 68×39×110 Å